Protein 1XYR (pdb70)

Foldseek 3Di:
DCPCVDPQNLQVDWAWQDKWKFKFA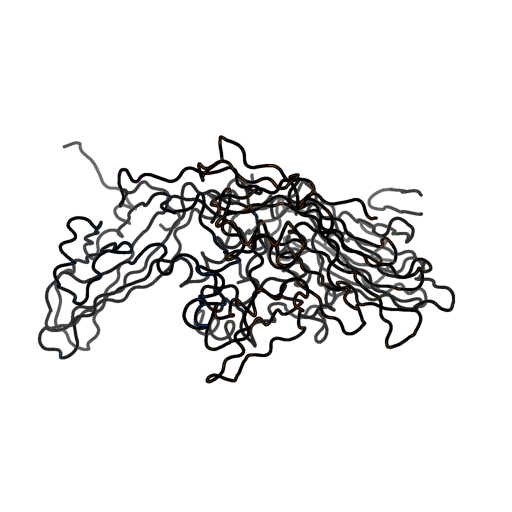APPDPDAGGWDKDADDNFVDPDVLLVQQQFFWKFFKKKKWKDKDKDFDDPDDDDDDWWKKKKWFAWPPGDDDPHLDDVCSVCPPTDMDIDTPPDDIDMDIGHRPDPDPTDGLWDQAFQFDQDPVDDPVVGDGDGGDHDPRGGGIIIMHTPDHHHNGMMMMMMTMIMGTHPMDGDDGHDGDQWDDDGSHNDDDPPGPDNDDDDDPPDD/DQDAAEWVPDFAAAQDPVADDDPDDWDFPPPQAQDKDWFDKAKAKLPAFWFKAFPPLQCCPPGPSVVQQVQFQKKWWWKKKKKFWDDDLQKWFKKKKFKAFQLDAAFQAPPDPPQADLCQVRPHRRGDGAACDRHHQPPVVDGPRHAHQHRQCNRHNDGPVPRVVGTIDMATRNPHRIHIYTYYTDDPGSMGRPSVDTGIMIIMGTPDGIGGDPDNIDMIIMIMMMGIPNMIGDDGD/DWWWQQQCPPVQRPHPNSQWQKDFQDFFDFFFSGKFFPLQQATVRRVPTVVNVVQLQFFWKFAKKKKKKFDFFDQQKWFKKKKAFAFDDDDADGGNVVRVVHQIDIDTDHPVGMDMGMQGGDDPDRIATNYDDVNGTGGMITMHGPGGIHHDPPGDRMDTMIMDMDGDVRIDGDDGHDGPPD/DDDDDDDPVPPD/DVPDDDDDDDPDPPDDDDDDDDDPDDDDDVVVVVVD/DDWDQDPPDIDDDD/DVVVVVVVVVD

Secondary structure (P-SEA, 3-state):
ccccccccccccbbbbcbbbbbbccccccccccbbbbbccccccccaaaaaaaccccccbbbbbbb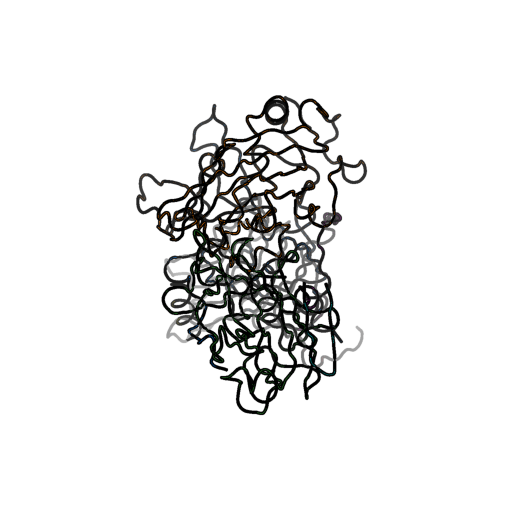bbbccccccccccccbbbbbbccccccccccccccccccccccbbbbbbbccccccccccccccccccccccccccccccccccccccccccccccccccbbbbbbbbccccccbbbbbbbbbbbbbccccccbbbbccccccccccccccccccccbbbbbcccc/ccccccccccccccccccccccccccccccccccbbbbcbbbbbcccccccccccccccccccaaaaaaaaccccccccbbbbbbbbcccccbbbbbbbbcccccccccccccccccccccccccccccccccccccccccccccccccccccccccccccccccccccccccccccbbbbbbccccccccccccccccbbbbbbcccccccccccccbbbbbbbbbbccccccccc/cccccccccccccccccccccccccccccccccccccccccccccccccaaaaaaaaccccbbbbbbbbbbcccccccbbbbbbcccccccccccaaaaaaccccccccccccbbbbbbccccccccccccccccbbbbbbbbbccbbbbbcccccccbbbbbbbbbcccccccbbbbbccc/ccbbbbcccccc/cccbbbbbbbcccccbbbbbcccccccccaaaaaac/ccccccccbbbbcc/caaaaaaaaac

Radius of gyration: 28.81 Å; Cα contacts (8 Å, |Δi|>4): 1812; chains: 7; bounding box: 71×90×53 Å

Nearest PDB structures (foldseek):
  1al2-assembly1_1  TM=1.003E+00  e=1.835E-42  Human poliovirus 1 Mahoney
  1hxs-assembly1_1  TM=9.977E-01  e=1.748E-41  Human poliovirus 1 Mahoney
  1ar6-assembly1_1  TM=9.927E-01  e=1.190E-41  Human poliovirus 1 Mahoney
  1ar7-assembly1_1  TM=9.927E-01  e=1.952E-41  Human poliovirus 1 Mahoney
  3iyb-assembly1_1  TM=9.646E-01  e=7.714E-41  Human poliovirus 1 Mahoney

B-factor: mean 30.0, std 0.0, range [30.0, 30.0]

Structure (mmCIF, N/CA/C/O backbone):
data_1XYR
#
_entry.id   1XYR
#
loop_
_entity.id
_entity.type
_entity.pdbx_description
1 polymer 'Genome polyprotein, Coat protein VP1'
2 polymer 'Genome polyprotein, Coat protein VP2'
3 polymer 'Genome polyprotein, Coat protein VP3'
4 polymer 'Genome polyprotein, Coat protein VP3'
5 polymer 'Genome polyprotein, Coat protein VP3'
6 polymer 'Genome polyprotein, Coat protein VP2'
7 polymer 'Genome polyprotein, Coat protein VP1'
#
loop_
_atom_site.group_PDB
_atom_site.id
_atom_site.type_symbol
_atom_site.label_atom_id
_atom_site.label_alt_id
_atom_site.label_comp_id
_atom_site.label_asym_id
_atom_site.label_entity_id
_atom_site.label_seq_id
_atom_site.pdbx_PDB_ins_code
_atom_site.Cartn_x
_atom_site.Cartn_y
_atom_site.Cartn_z
_atom_site.occupancy
_atom_site.B_iso_or_equiv
_atom_site.auth_seq_id
_atom_site.auth_comp_id
_atom_site.auth_asym_id
_atom_site.auth_atom_id
_atom_site.pdbx_PDB_model_num
ATOM 1 C CA . SER A 1 1 ? 8.392 32.219 115.007 1.00 30.00 71 SER 1 CA 1
ATOM 2 C CA . ARG A 1 2 ? 11.711 33.770 116.000 1.00 30.00 72 ARG 1 CA 1
ATOM 3 C CA . SER A 1 3 ? 10.378 37.190 114.834 1.00 30.00 73 SER 1 CA 1
ATOM 4 C CA . GLU A 1 4 ? 10.779 38.943 118.207 1.00 30.00 74 GLU 1 CA 1
ATOM 5 C CA . SER A 1 5 ? 14.291 37.531 118.848 1.00 30.00 75 SER 1 CA 1
ATOM 6 C CA . SER A 1 6 ? 15.887 38.938 115.661 1.00 30.00 76 SER 1 CA 1
ATOM 7 C CA . ILE A 1 7 ? 18.853 41.347 116.165 1.00 30.00 77 ILE 1 CA 1
ATOM 8 C CA . GLU A 1 8 ? 16.747 44.395 115.213 1.00 30.00 78 GLU 1 CA 1
ATOM 9 C CA . SER A 1 9 ? 13.722 43.189 117.218 1.00 30.00 79 SER 1 CA 1
ATOM 10 C CA . PHE A 1 10 ? 15.931 42.647 120.299 1.00 30.00 80 PHE 1 CA 1
ATOM 11 C CA . PHE A 1 11 ? 17.318 46.216 120.198 1.00 30.00 81 PHE 1 CA 1
ATOM 12 C CA . ALA A 1 12 ? 14.227 48.005 118.692 1.00 30.00 82 ALA 1 CA 1
ATOM 13 C CA . ARG A 1 13 ? 13.575 49.946 121.905 1.00 30.00 83 ARG 1 CA 1
ATOM 14 C CA . GLY A 1 14 ? 14.775 53.417 122.977 1.00 30.00 84 GLY 1 CA 1
ATOM 15 C CA . ALA A 1 15 ? 16.999 53.127 126.072 1.00 30.00 85 ALA 1 CA 1
ATOM 16 C CA . CYS A 1 16 ? 18.144 55.795 128.574 1.00 30.00 86 CYS 1 CA 1
ATOM 17 C CA . VAL A 1 17 ? 21.892 56.493 128.278 1.00 30.00 87 VAL 1 CA 1
ATOM 18 C CA . THR A 1 18 ? 22.166 59.747 130.265 1.00 30.00 88 THR 1 CA 1
ATOM 19 C CA . ILE A 1 19 ? 20.505 62.448 132.361 1.00 30.00 89 ILE 1 CA 1
ATOM 20 C CA . MET A 1 20 ? 21.693 66.019 131.781 1.00 30.00 90 MET 1 CA 1
ATOM 21 C CA . THR A 1 21 ? 21.159 68.856 134.253 1.00 30.00 91 THR 1 CA 1
ATOM 22 C CA . VAL A 1 22 ? 20.913 72.502 133.307 1.00 30.00 92 VAL 1 CA 1
ATOM 23 C CA . ASP A 1 23 ? 19.459 75.617 134.902 1.00 30.00 93 ASP 1 CA 1
ATOM 24 C CA . ASN A 1 24 ? 18.427 79.236 134.681 1.00 30.00 94 ASN 1 CA 1
ATOM 25 C CA . PRO A 1 25 ? 19.019 81.227 137.927 1.00 30.00 95 PRO 1 CA 1
ATOM 26 C CA . ALA A 1 26 ? 18.268 84.828 138.907 1.00 30.00 96 ALA 1 CA 1
ATOM 27 C CA . SER A 1 27 ? 20.611 87.413 137.210 1.00 30.00 97 SER 1 CA 1
ATOM 28 C CA . THR A 1 28 ? 21.890 88.472 140.633 1.00 30.00 98 THR 1 CA 1
ATOM 29 C CA . THR A 1 29 ? 23.112 85.061 141.878 1.00 30.00 99 THR 1 CA 1
ATOM 30 C CA . ASN A 1 30 ? 26.908 84.798 142.406 1.00 30.00 100 ASN 1 CA 1
ATOM 31 C CA . LYS A 1 31 ? 26.919 81.309 140.812 1.00 30.00 101 LYS 1 CA 1
ATOM 32 C CA . ASP A 1 32 ? 27.210 80.873 137.026 1.00 30.00 102 ASP 1 CA 1
ATOM 33 C CA . LYS A 1 33 ? 24.226 79.849 134.854 1.00 30.00 103 LYS 1 CA 1
ATOM 34 C CA . LEU A 1 34 ? 24.556 76.105 134.587 1.00 30.00 104 LEU 1 CA 1
ATOM 35 C CA . PHE A 1 35 ? 24.858 74.639 131.137 1.00 30.00 105 PHE 1 CA 1
ATOM 36 C CA . ALA A 1 36 ? 25.514 70.920 130.562 1.00 30.00 106 ALA 1 CA 1
ATOM 37 C CA . VAL A 1 37 ? 28.299 69.110 128.730 1.00 30.00 107 VAL 1 CA 1
ATOM 38 C CA . TRP A 1 38 ? 28.040 65.354 128.183 1.00 30.00 108 TRP 1 CA 1
ATOM 39 C CA . LYS A 1 39 ? 30.582 63.112 126.509 1.00 30.00 109 LYS 1 CA 1
ATOM 40 C CA . ILE A 1 40 ? 28.561 60.842 124.219 1.00 30.00 110 ILE 1 CA 1
ATOM 41 C CA . THR A 1 41 ? 28.508 57.152 125.159 1.00 30.00 111 THR 1 CA 1
ATOM 42 C CA . TYR A 1 42 ? 26.384 54.062 125.867 1.00 30.00 112 TYR 1 CA 1
ATOM 43 C CA . LYS A 1 43 ? 28.400 53.255 129.011 1.00 30.00 113 LYS 1 CA 1
ATOM 44 C CA . ASP A 1 44 ? 27.093 55.726 131.631 1.00 30.00 114 ASP 1 CA 1
ATOM 45 C CA . THR A 1 45 ? 24.107 53.442 132.229 1.00 30.00 115 THR 1 CA 1
ATOM 46 C CA . VAL A 1 46 ? 24.067 49.618 132.416 1.00 30.00 116 VAL 1 CA 1
ATOM 47 C CA . GLN A 1 47 ? 20.950 48.159 130.727 1.00 30.00 117 GLN 1 CA 1
ATOM 48 C CA . LEU A 1 48 ? 21.627 48.920 127.008 1.00 30.00 118 LEU 1 CA 1
ATOM 49 C CA . ARG A 1 49 ? 25.392 48.523 127.501 1.00 30.00 119 ARG 1 CA 1
ATOM 50 C CA . ARG A 1 50 ? 24.928 44.897 128.650 1.00 30.00 120 ARG 1 CA 1
ATOM 51 C CA . LYS A 1 51 ? 22.714 44.138 125.621 1.00 30.00 121 LYS 1 CA 1
ATOM 52 C CA . LEU A 1 52 ? 25.221 45.564 123.108 1.00 30.00 122 LEU 1 CA 1
ATOM 53 C CA . GLU A 1 53 ? 28.003 43.673 124.935 1.00 30.00 123 GLU 1 CA 1
ATOM 54 C CA . PHE A 1 54 ? 26.499 40.297 123.995 1.00 30.00 124 PHE 1 CA 1
ATOM 55 C CA . PHE A 1 55 ? 28.602 41.089 120.888 1.00 30.00 125 PHE 1 CA 1
ATOM 56 C CA . THR A 1 56 ? 32.172 42.151 119.981 1.00 30.00 126 THR 1 CA 1
ATOM 57 C CA . TYR A 1 57 ? 31.449 44.436 117.006 1.00 30.00 127 TYR 1 CA 1
ATOM 58 C CA . SER A 1 58 ? 28.388 46.385 115.825 1.00 30.00 128 SER 1 CA 1
ATOM 59 C CA . ARG A 1 59 ? 27.094 48.607 113.048 1.00 30.00 129 ARG 1 CA 1
ATOM 60 C CA . PHE A 1 60 ? 24.018 50.838 113.187 1.00 30.00 130 PHE 1 CA 1
ATOM 61 C CA . ASP A 1 61 ? 22.219 54.042 112.413 1.00 30.00 131 ASP 1 CA 1
ATOM 62 C CA . MET A 1 62 ? 21.339 55.811 115.625 1.00 30.00 132 MET 1 CA 1
ATOM 63 C CA . GLU A 1 63 ? 18.135 57.374 116.814 1.00 30.00 133 GLU 1 CA 1
ATOM 64 C CA . LEU A 1 64 ? 18.269 59.879 119.673 1.00 30.00 134 LEU 1 CA 1
ATOM 65 C CA . THR A 1 65 ? 15.148 60.976 121.523 1.00 30.00 135 THR 1 CA 1
ATOM 66 C CA . PHE A 1 66 ? 15.106 63.775 124.101 1.00 30.00 136 PHE 1 CA 1
ATOM 67 C CA . VAL A 1 67 ? 12.789 63.921 127.106 1.00 30.00 137 VAL 1 CA 1
ATOM 68 C CA . VAL A 1 68 ? 12.851 67.266 128.900 1.00 30.00 138 VAL 1 CA 1
ATOM 69 C CA . THR A 1 69 ? 11.499 68.031 132.332 1.00 30.00 139 THR 1 CA 1
ATOM 70 C CA . ALA A 1 70 ? 11.675 71.168 134.474 1.00 30.00 140 ALA 1 CA 1
ATOM 71 C CA . ASN A 1 71 ? 10.881 72.312 137.992 1.00 30.00 141 ASN 1 CA 1
ATOM 72 C CA . PHE A 1 72 ? 11.051 75.077 140.549 1.00 30.00 142 PHE 1 CA 1
ATOM 73 C CA . THR A 1 73 ? 13.789 74.912 143.208 1.00 30.00 143 THR 1 CA 1
ATOM 74 C CA . GLU A 1 74 ? 12.825 77.627 145.697 1.00 30.00 144 GLU 1 CA 1
ATOM 75 C CA . THR A 1 75 ? 10.014 77.991 148.299 1.00 30.00 145 THR 1 CA 1
ATOM 76 C CA . ASN A 1 76 ? 9.187 81.180 146.407 1.00 30.00 146 ASN 1 CA 1
ATOM 77 C CA . ASN A 1 77 ? 6.111 82.022 144.289 1.00 30.00 147 ASN 1 CA 1
ATOM 78 C CA . GLY A 1 78 ? 7.595 83.897 141.302 1.00 30.00 148 GLY 1 CA 1
ATOM 79 C CA . HIS A 1 79 ? 7.025 82.397 137.798 1.00 30.00 149 HIS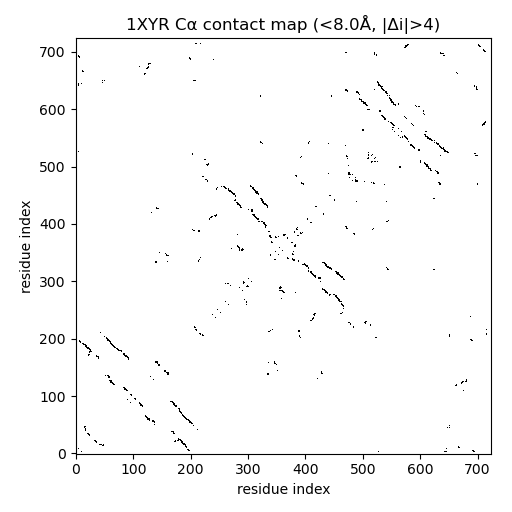 1 CA 1
ATOM 80 C CA . ALA A 1 80 ? 8.881 81.773 134.599 1.00 30.00 150 ALA 1 CA 1
ATOM 81 C CA . LEU A 1 81 ? 7.904 81.967 130.945 1.00 30.00 151 LEU 1 CA 1
ATOM 82 C CA . ASN A 1 82 ? 8.154 78.885 128.715 1.00 30.00 152 ASN 1 CA 1
ATOM 83 C CA . GLN A 1 83 ? 11.723 77.744 128.277 1.00 30.00 153 GLN 1 CA 1
ATOM 84 C CA . VAL A 1 84 ? 13.559 77.055 125.052 1.00 30.00 154 VAL 1 CA 1
ATOM 85 C CA . TYR A 1 85 ? 16.498 74.631 125.106 1.00 30.00 155 TYR 1 CA 1
ATOM 86 C CA . GLN A 1 86 ? 19.526 74.418 122.812 1.00 30.00 156 GLN 1 CA 1
ATOM 87 C CA . ILE A 1 87 ? 21.042 70.969 122.297 1.00 30.00 157 ILE 1 CA 1
ATOM 88 C CA . MET A 1 88 ? 24.330 71.493 120.452 1.00 30.00 158 MET 1 CA 1
ATOM 89 C CA . TYR A 1 89 ? 26.375 68.630 119.015 1.00 30.00 159 TYR 1 CA 1
ATOM 90 C CA . VAL A 1 90 ? 30.090 69.363 119.399 1.00 30.00 160 VAL 1 CA 1
ATOM 91 C CA . PRO A 1 91 ? 32.332 66.993 117.378 1.00 30.00 161 PRO 1 CA 1
ATOM 92 C CA . PRO A 1 92 ? 35.993 66.323 118.385 1.00 30.00 162 PRO 1 CA 1
ATOM 93 C CA . GLY A 1 93 ? 38.043 69.369 117.393 1.00 30.00 163 GLY 1 CA 1
ATOM 94 C CA . ALA A 1 94 ? 35.320 71.999 117.614 1.00 30.00 164 ALA 1 CA 1
ATOM 95 C CA . PRO A 1 95 ? 35.362 74.868 120.201 1.00 30.00 165 PRO 1 CA 1
ATOM 96 C CA . VAL A 1 96 ? 33.632 73.596 123.328 1.00 30.00 166 VAL 1 CA 1
ATOM 97 C CA . PRO A 1 97 ? 31.425 76.148 125.158 1.00 30.00 167 PRO 1 CA 1
ATOM 98 C CA . GLU A 1 98 ? 32.789 77.739 128.314 1.00 30.00 168 GLU 1 CA 1
ATOM 99 C CA . LYS A 1 99 ? 29.795 79.943 129.091 1.00 30.00 169 LYS 1 CA 1
ATOM 100 C CA . TRP A 1 100 ? 26.006 79.500 128.710 1.00 30.00 170 TRP 1 CA 1
ATOM 101 C CA . ASP A 1 101 ? 26.120 82.400 126.238 1.00 30.00 171 ASP 1 CA 1
ATOM 102 C CA . ASP A 1 102 ? 29.565 82.421 124.546 1.00 30.00 172 ASP 1 CA 1
ATOM 103 C CA . TYR A 1 103 ? 30.263 82.595 120.750 1.00 30.00 173 TYR 1 CA 1
ATOM 104 C CA . THR A 1 104 ? 30.176 78.796 120.248 1.00 30.00 174 THR 1 CA 1
ATOM 105 C CA . TRP A 1 105 ? 26.375 78.688 120.546 1.00 30.00 175 TRP 1 CA 1
ATOM 106 C CA . GLN A 1 106 ? 26.158 80.401 117.110 1.00 30.00 176 GLN 1 CA 1
ATOM 107 C CA . THR A 1 107 ? 26.571 76.844 115.751 1.00 30.00 177 THR 1 CA 1
ATOM 108 C CA . SER A 1 108 ? 27.288 77.862 112.125 1.00 30.00 178 SER 1 CA 1
ATOM 109 C CA . SER A 1 109 ? 28.549 74.370 111.302 1.00 30.00 179 SER 1 CA 1
ATOM 110 C CA . ASN A 1 110 ? 27.621 72.140 114.275 1.00 30.00 180 ASN 1 CA 1
ATOM 111 C CA . PRO A 1 111 ? 24.117 70.538 114.248 1.00 30.00 181 PRO 1 CA 1
ATOM 112 C CA . SER A 1 112 ? 21.937 72.023 116.983 1.00 30.00 182 SER 1 CA 1
ATOM 113 C CA . ILE A 1 113 ? 18.412 71.221 118.148 1.00 30.00 183 ILE 1 CA 1
ATOM 114 C CA . PHE A 1 114 ? 16.166 73.971 119.490 1.00 30.00 184 PHE 1 CA 1
ATOM 115 C CA . TYR A 1 115 ? 13.596 72.381 121.748 1.00 30.00 185 TYR 1 CA 1
ATOM 116 C CA . THR A 1 116 ? 10.476 74.073 123.086 1.00 30.00 186 THR 1 CA 1
ATOM 117 C CA . TYR A 1 117 ? 9.294 73.009 126.573 1.00 30.00 187 TYR 1 CA 1
ATOM 118 C CA . GLY A 1 118 ? 6.051 71.062 126.786 1.00 30.00 188 GLY 1 CA 1
ATOM 119 C CA . THR A 1 119 ? 6.199 70.055 123.107 1.00 30.00 189 THR 1 CA 1
ATOM 120 C CA . ALA A 1 120 ? 6.597 66.452 121.895 1.00 30.00 190 ALA 1 CA 1
ATOM 121 C CA . PRO A 1 121 ? 10.074 65.059 122.771 1.00 30.00 191 PRO 1 CA 1
ATOM 122 C CA . ALA A 1 122 ? 12.832 66.063 120.384 1.00 30.00 192 ALA 1 CA 1
ATOM 123 C CA . ARG A 1 123 ? 14.201 63.436 117.978 1.00 30.00 193 ARG 1 CA 1
ATOM 124 C CA . ILE A 1 124 ? 17.004 63.126 115.464 1.00 30.00 194 ILE 1 CA 1
ATOM 125 C CA . SER A 1 125 ? 18.721 60.395 113.461 1.00 30.00 195 SER 1 CA 1
ATOM 126 C CA . VAL A 1 126 ? 22.445 59.810 112.961 1.00 30.00 196 VAL 1 CA 1
ATOM 127 C CA . PRO A 1 127 ? 24.178 57.449 110.459 1.00 30.00 197 PRO 1 CA 1
ATOM 128 C CA . TYR A 1 128 ? 26.917 54.910 111.087 1.00 30.00 198 TYR 1 CA 1
ATOM 129 C CA . VAL A 1 129 ? 29.653 57.453 111.928 1.00 30.00 199 VAL 1 CA 1
ATOM 130 C CA . GLY A 1 130 ? 32.544 55.172 112.873 1.00 30.00 200 GLY 1 CA 1
ATOM 131 C CA . ILE A 1 131 ? 36.111 55.731 111.646 1.00 30.00 201 ILE 1 CA 1
ATOM 132 C CA . SER A 1 132 ? 36.248 51.933 111.516 1.00 30.00 202 SER 1 CA 1
ATOM 133 C CA . ASN A 1 133 ? 34.175 49.417 109.471 1.00 30.00 203 ASN 1 CA 1
ATOM 134 C CA . ALA A 1 134 ? 32.265 48.541 112.649 1.00 30.00 204 ALA 1 CA 1
ATOM 135 C CA . TYR A 1 135 ? 31.955 49.864 116.219 1.00 30.00 205 TYR 1 CA 1
ATOM 136 C CA . SER A 1 136 ? 34.255 48.039 118.652 1.00 30.00 206 SER 1 CA 1
ATOM 137 C CA . HIS A 1 137 ? 32.494 47.130 121.899 1.00 30.00 207 HIS 1 CA 1
ATOM 138 C CA . PHE A 1 138 ? 35.948 45.841 122.872 1.00 30.00 208 PHE 1 CA 1
ATOM 139 C CA . TYR A 1 139 ? 39.542 46.846 122.050 1.00 30.00 209 TYR 1 CA 1
ATOM 140 C CA . ASP A 1 140 ? 42.290 44.526 123.296 1.00 30.00 210 ASP 1 CA 1
ATOM 141 C CA . GLY A 1 141 ? 44.982 47.178 122.906 1.00 30.00 211 GLY 1 CA 1
ATOM 142 C CA . PHE A 1 142 ? 46.321 50.704 123.348 1.00 30.00 212 PHE 1 CA 1
ATOM 143 C CA . SER A 1 143 ? 46.384 54.043 121.478 1.00 30.00 213 SER 1 CA 1
ATOM 144 C CA . LYS A 1 144 ? 50.150 54.279 121.918 1.00 30.00 214 LYS 1 CA 1
ATOM 145 C CA . VAL A 1 145 ? 53.292 52.242 121.588 1.00 30.00 215 VAL 1 CA 1
ATOM 146 C CA . PRO A 1 146 ? 55.670 52.975 124.484 1.00 30.00 216 PRO 1 CA 1
ATOM 147 C CA . LEU A 1 147 ? 59.046 53.269 122.777 1.00 30.00 217 LEU 1 CA 1
ATOM 148 C CA . LYS A 1 148 ? 62.239 52.372 124.731 1.00 30.00 218 LYS 1 CA 1
ATOM 149 C CA . ASP A 1 149 ? 64.379 55.290 123.486 1.00 30.00 219 ASP 1 CA 1
ATOM 150 C CA . GLN A 1 150 ? 61.540 57.500 124.749 1.00 30.00 220 GLN 1 CA 1
ATOM 151 C CA . SER A 1 151 ? 60.423 58.517 128.297 1.00 30.00 221 SER 1 CA 1
ATOM 152 C CA . ALA A 1 152 ? 58.151 56.126 130.286 1.00 30.00 222 ALA 1 CA 1
ATOM 153 C CA . ALA A 1 153 ? 55.550 58.874 130.753 1.00 30.00 223 ALA 1 CA 1
ATOM 154 C CA . LEU A 1 154 ? 55.508 59.737 127.059 1.00 30.00 224 LEU 1 CA 1
ATOM 155 C CA . GLY A 1 155 ? 54.532 56.336 125.642 1.00 30.00 225 GLY 1 CA 1
ATOM 156 C CA . ASP A 1 156 ? 51.804 55.558 128.150 1.00 30.00 226 ASP 1 CA 1
ATOM 157 C CA . SER A 1 157 ? 48.130 55.128 127.454 1.00 30.00 227 SER 1 CA 1
ATOM 158 C CA . LEU A 1 158 ? 44.939 53.598 128.889 1.00 30.00 228 LEU 1 CA 1
ATOM 159 C CA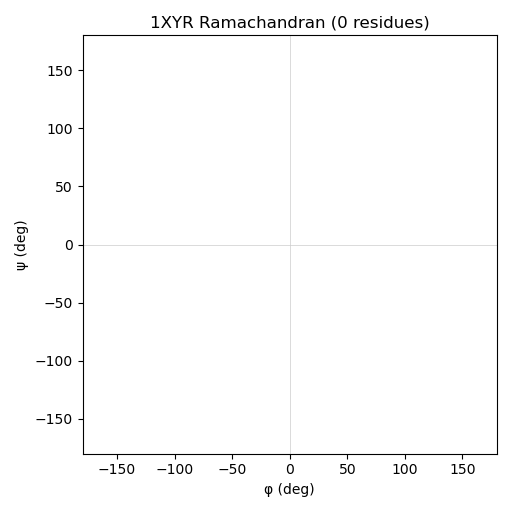 . TYR A 1 159 ? 44.319 49.927 128.431 1.00 30.00 229 TYR 1 CA 1
ATOM 160 C CA . GLY A 1 160 ? 41.445 49.223 126.043 1.00 30.00 230 GLY 1 CA 1
ATOM 161 C CA . ALA A 1 161 ? 41.006 52.902 125.073 1.00 30.00 231 ALA 1 CA 1
ATOM 162 C CA . ALA A 1 162 ? 41.177 53.944 121.406 1.00 30.00 232 ALA 1 CA 1
ATOM 163 C CA . SER A 1 163 ? 40.251 57.562 120.435 1.00 30.00 233 SER 1 CA 1
ATOM 164 C CA . LEU A 1 164 ? 40.650 59.830 123.558 1.00 30.00 234 LEU 1 CA 1
ATOM 165 C CA . ASN A 1 165 ? 37.506 61.375 122.110 1.00 30.00 235 ASN 1 CA 1
ATOM 166 C CA . ASP A 1 166 ? 35.463 58.901 120.019 1.00 30.00 236 ASP 1 CA 1
ATOM 167 C CA . PHE A 1 167 ? 32.365 60.983 119.215 1.00 30.00 237 PHE 1 CA 1
ATOM 168 C CA . GLY A 1 168 ? 32.543 64.379 120.862 1.00 30.00 238 GLY 1 CA 1
ATOM 169 C CA . ILE A 1 169 ? 29.942 65.861 123.160 1.00 30.00 239 ILE 1 CA 1
ATOM 170 C CA . LEU A 1 170 ? 26.418 67.109 123.659 1.00 30.00 240 LEU 1 CA 1
ATOM 171 C CA . ALA A 1 171 ? 26.316 70.654 125.011 1.00 30.00 241 ALA 1 CA 1
ATOM 172 C CA . VAL A 1 172 ? 22.939 71.761 126.362 1.00 30.00 242 VAL 1 CA 1
ATOM 173 C CA . ARG A 1 173 ? 21.704 75.123 127.597 1.00 30.00 243 ARG 1 CA 1
ATOM 174 C CA . VAL A 1 174 ? 18.602 77.121 128.456 1.00 30.00 244 VAL 1 CA 1
ATOM 175 C CA . VAL A 1 175 ? 18.378 79.898 125.821 1.00 30.00 245 VAL 1 CA 1
ATOM 176 C CA . ASN A 1 176 ? 16.101 82.161 127.889 1.00 30.00 246 ASN 1 CA 1
ATOM 177 C CA . ASP A 1 177 ? 17.819 84.934 129.849 1.00 30.00 247 ASP 1 CA 1
ATOM 178 C CA . HIS A 1 178 ? 18.200 84.876 133.636 1.00 30.00 248 HIS 1 CA 1
ATOM 179 C CA . ASN A 1 179 ? 14.814 84.906 135.401 1.00 30.00 249 ASN 1 CA 1
ATOM 180 C CA . PRO A 1 180 ? 14.291 86.243 139.033 1.00 30.00 250 PRO 1 CA 1
ATOM 181 C CA . THR A 1 181 ? 12.792 82.874 140.031 1.00 30.00 251 THR 1 CA 1
ATOM 182 C CA . LYS A 1 182 ? 15.227 79.990 139.424 1.00 30.00 252 LYS 1 CA 1
ATOM 183 C CA . VAL A 1 183 ? 14.158 76.986 137.375 1.00 30.00 253 VAL 1 CA 1
ATOM 184 C CA . THR A 1 184 ? 16.040 73.698 137.159 1.00 30.00 254 THR 1 CA 1
ATOM 185 C CA . SER A 1 185 ? 15.781 71.321 134.166 1.00 30.00 255 SER 1 CA 1
ATOM 186 C CA . LYS A 1 186 ? 16.671 67.783 133.173 1.00 30.00 256 LYS 1 CA 1
ATOM 187 C CA . ILE A 1 187 ? 17.351 66.268 129.797 1.00 30.00 257 ILE 1 CA 1
ATOM 188 C CA . ARG A 1 188 ? 16.932 62.517 129.515 1.00 30.00 258 ARG 1 CA 1
ATOM 189 C CA . VAL A 1 189 ? 18.558 60.995 126.454 1.00 30.00 259 VAL 1 CA 1
ATOM 190 C CA . TYR A 1 190 ? 17.081 57.891 124.862 1.00 30.00 260 TYR 1 CA 1
ATOM 191 C CA . LEU A 1 191 ? 19.195 55.923 122.428 1.00 30.00 261 LEU 1 CA 1
ATOM 192 C CA . LYS A 1 192 ? 17.897 53.435 119.888 1.00 30.00 262 LYS 1 CA 1
ATOM 193 C CA . PRO A 1 193 ? 20.155 51.444 117.510 1.00 30.00 263 PRO 1 CA 1
ATOM 194 C CA . LYS A 1 194 ? 18.406 51.034 114.147 1.00 30.00 264 LYS 1 CA 1
ATOM 195 C CA . HIS A 1 195 ? 19.329 49.235 110.889 1.00 30.00 265 HIS 1 CA 1
ATOM 196 C CA . ILE A 1 196 ? 21.692 47.193 113.081 1.00 30.00 266 ILE 1 CA 1
ATOM 197 C CA . ARG A 1 197 ? 24.235 44.435 112.479 1.00 30.00 267 ARG 1 CA 1
ATOM 198 C CA . VAL A 1 198 ? 26.399 42.499 114.967 1.00 30.00 268 VAL 1 CA 1
ATOM 199 C CA . TRP A 1 199 ? 29.457 40.251 114.951 1.00 30.00 269 TRP 1 CA 1
ATOM 200 C CA . CYS A 1 200 ? 31.302 37.720 117.150 1.00 30.00 270 CYS 1 CA 1
ATOM 201 C CA . PRO A 1 201 ? 29.052 36.805 120.123 1.00 30.00 271 PRO 1 CA 1
ATOM 202 C CA . ARG A 1 202 ? 30.161 36.962 123.747 1.00 30.00 272 ARG 1 CA 1
ATOM 203 C CA . PRO A 1 203 ? 28.916 35.840 127.197 1.00 30.00 273 PRO 1 CA 1
ATOM 204 C CA . PRO A 1 204 ? 26.914 38.611 128.918 1.00 30.00 274 PRO 1 CA 1
ATOM 205 C CA . ARG A 1 205 ? 28.350 40.620 131.813 1.00 30.00 275 ARG 1 CA 1
ATOM 206 C CA . ALA A 1 206 ? 27.886 38.484 134.938 1.00 30.00 276 ALA 1 CA 1
ATOM 207 C CA . VAL A 1 207 ? 29.140 40.931 137.583 1.00 30.00 277 VAL 1 CA 1
ATOM 208 C CA . ALA A 1 208 ? 28.659 44.641 138.359 1.00 30.00 278 ALA 1 CA 1
ATOM 209 C CA . TYR A 1 209 ? 30.160 47.057 135.818 1.00 30.00 279 TYR 1 CA 1
ATOM 210 C CA . TYR A 1 210 ? 33.164 48.977 137.220 1.00 30.00 280 TYR 1 CA 1
ATOM 211 C CA . GLY A 1 211 ? 34.023 51.703 134.749 1.00 30.00 281 GLY 1 CA 1
ATOM 212 C CA . PRO A 1 212 ? 33.998 51.899 130.907 1.00 30.00 282 PRO 1 CA 1
ATOM 213 C CA . GLY A 1 213 ? 36.341 48.891 130.848 1.00 30.00 283 GLY 1 CA 1
ATOM 214 C CA . VAL A 1 214 ? 35.941 45.168 131.680 1.00 30.00 284 VAL 1 CA 1
ATOM 215 C CA . ASP A 1 215 ? 37.168 45.807 135.210 1.00 30.00 285 ASP 1 CA 1
ATOM 216 C CA . TYR A 1 216 ? 35.569 44.188 138.188 1.00 30.00 286 TYR 1 CA 1
ATOM 217 C CA . LYS A 1 217 ? 35.479 45.245 141.754 1.00 30.00 287 LYS 1 CA 1
ATOM 218 C CA . ASP A 1 218 ? 36.236 43.440 144.989 1.00 30.00 288 ASP 1 CA 1
ATOM 219 C CA . GLY A 1 219 ? 33.070 42.298 146.774 1.00 30.00 289 GLY 1 CA 1
ATOM 220 C CA . THR A 1 220 ? 30.876 42.132 143.617 1.00 30.00 290 THR 1 CA 1
ATOM 221 C CA . LEU A 1 221 ? 32.351 38.848 142.315 1.00 30.00 291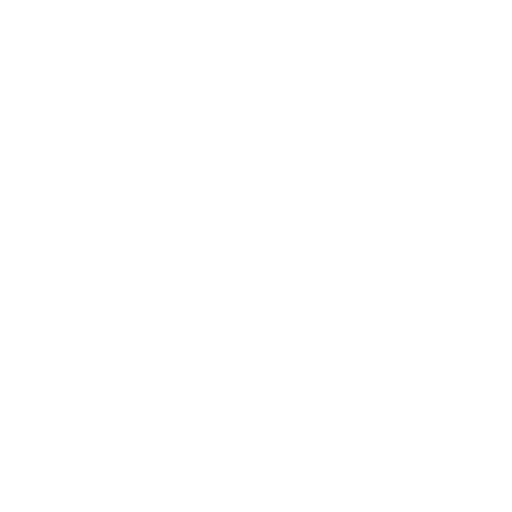 LEU 1 CA 1
ATOM 222 C CA . THR A 1 222 ? 29.845 36.289 143.649 1.00 30.00 292 THR 1 CA 1
ATOM 223 C CA . PRO A 1 223 ? 26.663 36.503 141.453 1.00 30.00 293 PRO 1 CA 1
ATOM 224 C CA . LEU A 1 224 ? 25.473 32.897 142.007 1.00 30.00 294 LEU 1 CA 1
ATOM 225 C CA . SER A 1 225 ? 23.150 31.634 144.723 1.00 30.00 295 SER 1 CA 1
ATOM 226 C CA . THR A 1 226 ? 23.366 28.609 147.032 1.00 30.00 296 THR 1 CA 1
ATOM 227 C CA . LYS A 1 227 ? 21.618 25.528 145.629 1.00 30.00 297 LYS 1 CA 1
ATOM 228 C CA . ASP A 1 228 ? 22.266 21.820 146.295 1.00 30.00 298 ASP 1 CA 1
ATOM 229 C CA . LEU A 1 229 ? 23.394 19.275 143.684 1.00 30.00 299 LEU 1 CA 1
ATOM 230 C CA . THR A 1 230 ? 20.439 16.974 144.494 1.00 30.00 300 THR 1 CA 1
ATOM 231 C CA . THR A 1 231 ? 17.656 19.480 145.263 1.00 30.00 301 THR 1 CA 1
ATOM 232 C CA . TYR A 1 232 ? 15.010 20.310 142.617 1.00 30.00 302 TYR 1 CA 1
ATOM 233 C CA . ALA B 2 1 ? 46.299 14.393 119.259 1.00 30.00 28 ALA 2 CA 1
ATOM 234 C CA . ALA B 2 2 ? 42.584 15.212 119.630 1.00 30.00 29 ALA 2 CA 1
ATOM 235 C CA . ASN B 2 3 ? 42.336 16.351 115.991 1.00 30.00 30 ASN 2 CA 1
ATOM 236 C CA . SER B 2 4 ? 43.005 20.082 115.314 1.00 30.00 31 SER 2 CA 1
ATOM 237 C CA . VAL B 2 5 ? 40.939 23.290 115.411 1.00 30.00 32 VAL 2 CA 1
ATOM 238 C CA . VAL B 2 6 ? 40.694 25.974 112.748 1.00 30.00 33 VAL 2 CA 1
ATOM 239 C CA . ALA B 2 7 ? 39.417 29.177 114.401 1.00 30.00 34 ALA 2 CA 1
ATOM 240 C CA . TYR B 2 8 ? 35.964 30.224 113.153 1.00 30.00 35 TYR 2 CA 1
ATOM 241 C CA . GLY B 2 9 ? 36.586 27.824 110.248 1.00 30.00 36 GLY 2 CA 1
ATOM 242 C CA . ARG B 2 10 ? 39.026 30.259 108.618 1.00 30.00 37 ARG 2 CA 1
ATOM 243 C CA . TRP B 2 11 ? 42.455 29.225 107.413 1.00 30.00 38 TRP 2 CA 1
ATOM 244 C CA . PRO B 2 12 ? 45.049 32.090 107.385 1.00 30.00 39 PRO 2 CA 1
ATOM 245 C CA . GLU B 2 13 ? 45.532 34.011 104.165 1.00 30.00 40 GLU 2 CA 1
ATOM 246 C CA . TYR B 2 14 ? 47.348 36.994 102.646 1.00 30.00 41 TYR 2 CA 1
ATOM 247 C CA . LEU B 2 15 ? 45.670 40.411 102.351 1.00 30.00 42 LEU 2 CA 1
ATOM 248 C CA . ARG B 2 16 ? 43.575 40.551 99.164 1.00 30.00 43 ARG 2 CA 1
ATOM 249 C CA . ASP B 2 17 ? 43.457 43.482 96.697 1.00 30.00 44 ASP 2 CA 1
ATOM 250 C CA . SER B 2 18 ? 39.734 44.192 97.355 1.00 30.00 45 SER 2 CA 1
ATOM 251 C CA . GLU B 2 19 ? 40.471 44.546 101.080 1.00 30.00 46 GLU 2 CA 1
ATOM 252 C CA . ALA B 2 20 ? 43.970 46.060 100.885 1.00 30.00 47 ALA 2 CA 1
ATOM 253 C CA . ASN B 2 21 ? 44.672 49.498 102.379 1.00 30.00 48 ASN 2 CA 1
ATOM 254 C CA . PRO B 2 22 ? 48.412 50.557 102.551 1.00 30.00 49 PRO 2 CA 1
ATOM 255 C CA . VAL B 2 23 ? 49.572 51.061 98.943 1.00 30.00 50 VAL 2 CA 1
ATOM 256 C CA . ASP B 2 24 ? 53.279 50.121 99.162 1.00 30.00 51 ASP 2 CA 1
ATOM 257 C CA . GLN B 2 25 ? 54.628 46.723 98.008 1.00 30.00 52 GLN 2 CA 1
ATOM 258 C CA . PRO B 2 26 ? 54.426 44.527 101.137 1.00 30.00 53 PRO 2 CA 1
ATOM 259 C CA . THR B 2 27 ? 57.213 42.501 102.675 1.00 30.00 54 THR 2 CA 1
ATOM 260 C CA . GLU B 2 28 ? 56.346 38.803 102.817 1.00 30.00 55 GLU 2 CA 1
ATOM 261 C CA . PRO B 2 29 ? 59.161 36.912 104.645 1.00 30.00 56 PRO 2 CA 1
ATOM 262 C CA . ASP B 2 30 ? 57.559 33.523 103.937 1.00 30.00 57 ASP 2 CA 1
ATOM 263 C CA . VAL B 2 31 ? 59.756 30.574 105.208 1.00 30.00 58 VAL 2 CA 1
ATOM 264 C CA . ALA B 2 32 ? 62.163 32.923 107.081 1.00 30.00 59 ALA 2 CA 1
ATOM 265 C CA . ALA B 2 33 ? 59.352 33.836 109.501 1.00 30.00 60 ALA 2 CA 1
ATOM 266 C CA . CYS B 2 34 ? 56.445 31.443 108.767 1.00 30.00 61 CYS 2 CA 1
ATOM 267 C CA . ARG B 2 35 ? 57.965 28.562 110.725 1.00 30.00 62 ARG 2 CA 1
ATOM 268 C CA . PHE B 2 36 ? 57.846 27.081 114.273 1.00 30.00 63 PHE 2 CA 1
ATOM 269 C CA . TYR B 2 37 ? 59.226 28.906 117.289 1.00 30.00 64 TYR 2 CA 1
ATOM 270 C CA . THR B 2 38 ? 59.374 27.200 120.698 1.00 30.00 65 THR 2 CA 1
ATOM 271 C CA . LEU B 2 39 ? 58.894 29.463 123.699 1.00 30.00 66 LEU 2 CA 1
ATOM 272 C CA . ASP B 2 40 ? 60.188 28.954 127.260 1.00 30.00 67 ASP 2 CA 1
ATOM 273 C CA . THR B 2 41 ? 58.786 25.749 128.768 1.00 30.00 68 THR 2 CA 1
ATOM 274 C CA . VAL B 2 42 ? 56.585 26.274 131.821 1.00 30.00 69 VAL 2 CA 1
ATOM 275 C CA . SER B 2 43 ? 55.759 23.993 134.776 1.00 30.00 70 SER 2 CA 1
ATOM 276 C CA . TRP B 2 44 ? 52.299 22.654 135.674 1.00 30.00 71 TRP 2 CA 1
ATOM 277 C CA . THR B 2 45 ? 51.636 21.801 139.307 1.00 30.00 72 THR 2 CA 1
ATOM 278 C CA . LYS B 2 46 ? 48.790 21.131 141.770 1.00 30.00 73 LYS 2 CA 1
ATOM 279 C CA . GLU B 2 47 ? 49.219 24.825 142.660 1.00 30.00 74 GLU 2 CA 1
ATOM 280 C CA . SER B 2 48 ? 49.155 26.362 139.141 1.00 30.00 75 SER 2 CA 1
ATOM 281 C CA . ARG B 2 49 ? 46.176 28.667 138.389 1.00 30.00 76 ARG 2 CA 1
ATOM 282 C CA . GLY B 2 50 ? 47.002 29.239 134.710 1.00 30.00 77 GLY 2 CA 1
ATOM 283 C CA . TRP B 2 51 ? 49.061 30.966 132.037 1.00 30.00 78 TRP 2 CA 1
ATOM 284 C CA . TRP B 2 52 ? 48.569 33.630 129.372 1.00 30.00 79 TRP 2 CA 1
ATOM 285 C CA . TRP B 2 53 ? 50.302 34.934 126.268 1.00 30.00 80 TRP 2 CA 1
ATOM 286 C CA . LYS B 2 54 ? 49.590 37.638 123.687 1.00 30.00 81 LYS 2 CA 1
ATOM 287 C CA . LEU B 2 55 ? 50.111 37.530 119.906 1.00 30.00 82 LEU 2 CA 1
ATOM 288 C CA . PRO B 2 56 ? 52.193 38.759 118.293 1.00 30.00 83 PRO 2 CA 1
ATOM 289 C CA . ASP B 2 57 ? 53.876 40.002 121.561 1.00 30.00 84 ASP 2 CA 1
ATOM 290 C CA . ALA B 2 58 ? 55.117 36.478 122.487 1.00 30.00 85 ALA 2 CA 1
ATOM 291 C CA . LEU B 2 59 ? 57.007 36.123 119.200 1.00 30.00 86 LEU 2 CA 1
ATOM 292 C CA . ARG B 2 60 ? 58.484 39.682 119.221 1.00 30.00 87 ARG 2 CA 1
ATOM 293 C CA . ASP B 2 61 ? 62.010 38.359 119.826 1.00 30.00 88 ASP 2 CA 1
ATOM 294 C CA . MET B 2 62 ? 61.793 35.337 117.519 1.00 30.00 89 MET 2 CA 1
ATOM 295 C CA . GLY B 2 63 ? 64.349 35.411 114.719 1.00 30.00 90 GLY 2 CA 1
ATOM 296 C CA . LEU B 2 64 ? 63.393 36.956 111.393 1.00 30.00 91 LEU 2 CA 1
ATOM 297 C CA . PHE B 2 65 ? 59.722 37.305 112.350 1.00 30.00 92 PHE 2 CA 1
ATOM 298 C CA . GLY B 2 66 ? 60.593 39.685 115.231 1.00 30.00 93 GLY 2 CA 1
ATOM 299 C CA . GLN B 2 67 ? 62.975 41.694 113.016 1.00 30.00 94 GLN 2 CA 1
ATOM 300 C CA . ASN B 2 68 ? 60.472 42.090 110.166 1.00 30.00 95 ASN 2 CA 1
ATOM 301 C CA . MET B 2 69 ? 57.865 43.099 112.742 1.00 30.00 96 MET 2 CA 1
ATOM 302 C CA . TYR B 2 70 ? 59.967 45.916 114.314 1.00 30.00 97 TYR 2 CA 1
ATOM 303 C CA . TYR B 2 71 ? 61.240 47.318 110.956 1.00 30.00 98 TYR 2 CA 1
ATOM 304 C CA . HIS B 2 72 ? 57.671 47.965 109.714 1.00 30.00 99 HIS 2 CA 1
ATOM 305 C CA . TYR B 2 73 ? 54.856 50.291 110.849 1.00 30.00 100 TYR 2 CA 1
ATOM 306 C CA . LEU B 2 74 ? 52.302 47.690 109.796 1.00 30.00 101 LEU 2 CA 1
ATOM 307 C CA . GLY B 2 75 ? 51.924 43.963 109.980 1.00 30.00 102 GLY 2 CA 1
ATOM 308 C CA . ARG B 2 76 ? 49.456 41.113 109.803 1.00 30.00 103 ARG 2 CA 1
ATOM 309 C CA . SER B 2 77 ? 49.776 37.450 110.728 1.00 30.00 104 SER 2 CA 1
ATOM 310 C CA . GLY B 2 78 ? 47.920 34.249 111.410 1.00 30.00 105 GLY 2 CA 1
ATOM 311 C CA . TYR B 2 79 ? 49.325 31.434 113.593 1.00 30.00 106 TYR 2 CA 1
ATOM 312 C CA . THR B 2 80 ? 49.620 27.683 114.070 1.00 30.00 107 THR 2 CA 1
ATOM 313 C CA . VAL B 2 81 ? 49.589 27.239 117.851 1.00 30.00 108 VAL 2 CA 1
ATOM 314 C CA . HIS B 2 82 ? 50.810 23.902 119.196 1.00 30.00 109 HIS 2 CA 1
ATOM 315 C CA . VAL B 2 83 ? 50.576 23.344 122.942 1.00 30.00 110 VAL 2 CA 1
ATOM 316 C CA . GLN B 2 84 ? 52.574 20.315 124.155 1.00 30.00 111 GLN 2 CA 1
ATOM 317 C CA . CYS B 2 85 ? 51.977 18.479 127.436 1.00 30.00 112 CYS 2 CA 1
ATOM 318 C CA . ASN B 2 86 ? 52.660 14.791 127.961 1.00 30.00 113 ASN 2 CA 1
ATOM 319 C CA . ALA B 2 87 ? 52.380 12.712 131.117 1.00 30.00 114 ALA 2 CA 1
ATOM 320 C CA . SER B 2 88 ? 51.433 9.029 131.760 1.00 30.00 115 SER 2 CA 1
ATOM 321 C CA . LYS B 2 89 ? 48.410 6.683 131.976 1.00 30.00 116 LYS 2 CA 1
ATOM 322 C CA . PHE B 2 90 ? 48.522 7.080 135.762 1.00 30.00 117 PHE 2 CA 1
ATOM 323 C CA . HIS B 2 91 ? 48.378 10.899 135.759 1.00 30.00 118 HIS 2 CA 1
ATOM 324 C CA . GLN B 2 92 ? 45.122 12.887 135.730 1.00 30.00 119 GLN 2 CA 1
ATOM 325 C CA . GLY B 2 93 ? 44.211 16.441 134.726 1.00 30.00 120 GLY 2 CA 1
ATOM 326 C CA . ALA B 2 94 ? 42.739 18.737 132.105 1.00 30.00 121 ALA 2 CA 1
ATOM 327 C CA . LEU B 2 95 ? 44.101 21.906 130.548 1.00 30.00 122 LEU 2 CA 1
ATOM 328 C CA . GLY B 2 96 ? 41.668 24.274 128.825 1.00 30.00 123 GLY 2 CA 1
ATOM 329 C CA . VAL B 2 97 ? 43.487 25.890 125.894 1.00 30.00 124 VAL 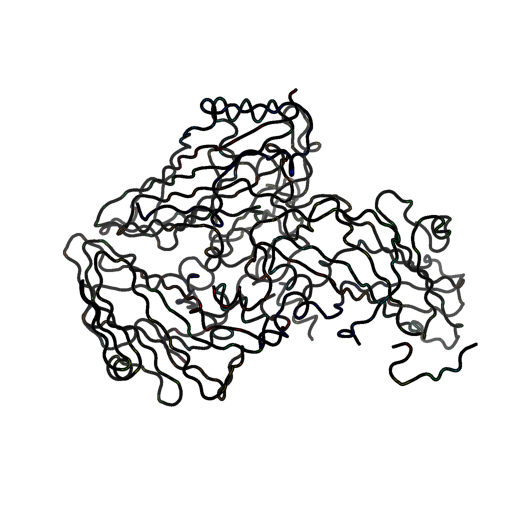2 CA 1
ATOM 330 C CA . PHE B 2 98 ? 41.797 29.011 124.558 1.00 30.00 125 PHE 2 CA 1
ATOM 331 C CA . ALA B 2 99 ? 42.339 31.438 121.686 1.00 30.00 126 ALA 2 CA 1
ATOM 332 C CA . VAL B 2 100 ? 40.721 34.797 122.411 1.00 30.00 127 VAL 2 CA 1
ATOM 333 C CA . PRO B 2 101 ? 40.516 37.705 119.902 1.00 30.00 128 PRO 2 CA 1
ATOM 334 C CA . GLU B 2 102 ? 41.249 41.102 121.496 1.00 30.00 129 GLU 2 CA 1
ATOM 335 C CA . MET B 2 103 ? 41.934 39.490 124.894 1.00 30.00 130 MET 2 CA 1
ATOM 336 C CA . CYS B 2 104 ? 41.719 42.618 127.012 1.00 30.00 131 CYS 2 CA 1
ATOM 337 C CA . LEU B 2 105 ? 42.630 41.830 130.639 1.00 30.00 132 LEU 2 CA 1
ATOM 338 C CA . ALA B 2 106 ? 41.709 43.508 133.950 1.00 30.00 133 ALA 2 CA 1
ATOM 339 C CA . GLY B 2 107 ? 44.146 45.722 135.866 1.00 30.00 134 GLY 2 CA 1
ATOM 340 C CA . ASP B 2 108 ? 45.446 45.777 139.446 1.00 30.00 135 ASP 2 CA 1
ATOM 341 C CA . SER B 2 109 ? 43.913 49.090 140.570 1.00 30.00 136 SER 2 CA 1
ATOM 342 C CA . ASN B 2 110 ? 40.647 49.879 142.261 1.00 30.00 137 ASN 2 CA 1
ATOM 343 C CA . THR B 2 111 ? 41.316 53.644 142.309 1.00 30.00 138 THR 2 CA 1
ATOM 344 C CA . THR B 2 112 ? 42.247 54.222 138.639 1.00 30.00 139 THR 2 CA 1
ATOM 345 C CA . THR B 2 113 ? 41.238 52.311 135.458 1.00 30.00 140 THR 2 CA 1
ATOM 346 C CA . MET B 2 114 ? 42.811 51.050 132.182 1.00 30.00 141 MET 2 CA 1
ATOM 347 C CA . HIS B 2 115 ? 46.183 52.015 133.608 1.00 30.00 142 HIS 2 CA 1
ATOM 348 C CA . THR B 2 116 ? 48.219 48.901 132.993 1.00 30.00 143 THR 2 CA 1
ATOM 349 C CA . SER B 2 117 ? 51.603 49.946 131.552 1.00 30.00 144 SER 2 CA 1
ATOM 350 C CA . TYR B 2 118 ? 52.724 48.836 128.042 1.00 30.00 145 TYR 2 CA 1
ATOM 351 C CA . GLN B 2 119 ? 55.674 47.040 129.644 1.00 30.00 146 GLN 2 CA 1
ATOM 352 C CA . ASN B 2 120 ? 53.472 45.000 132.006 1.00 30.00 147 ASN 2 CA 1
ATOM 353 C CA . ALA B 2 121 ? 50.780 44.420 129.353 1.00 30.00 148 ALA 2 CA 1
ATOM 354 C CA . ASN B 2 122 ? 53.405 42.821 127.141 1.00 30.00 149 ASN 2 CA 1
ATOM 355 C CA . PRO B 2 123 ? 55.546 40.123 128.921 1.00 30.00 150 PRO 2 CA 1
ATOM 356 C CA . GLY B 2 124 ? 56.839 38.827 125.557 1.00 30.00 151 GLY 2 CA 1
ATOM 357 C CA . GLU B 2 125 ? 57.794 35.162 125.223 1.00 30.00 152 GLU 2 CA 1
ATOM 358 C CA . LYS B 2 126 ? 57.633 34.490 128.971 1.00 30.00 153 LYS 2 CA 1
ATOM 359 C CA . GLY B 2 127 ? 53.947 35.327 129.278 1.00 30.00 154 GLY 2 CA 1
ATOM 360 C CA . GLY B 2 128 ? 51.790 35.995 132.291 1.00 30.00 155 GLY 2 CA 1
ATOM 361 C CA . THR B 2 129 ? 49.825 34.034 134.882 1.00 30.00 156 THR 2 CA 1
ATOM 362 C CA . PHE B 2 130 ? 46.365 33.860 136.359 1.00 30.00 157 PHE 2 CA 1
ATOM 363 C CA . THR B 2 131 ? 45.478 34.339 140.016 1.00 30.00 158 THR 2 CA 1
ATOM 364 C CA . GLY B 2 132 ? 42.780 32.673 142.134 1.00 30.00 159 GLY 2 CA 1
ATOM 365 C CA . THR B 2 133 ? 42.245 35.980 143.952 1.00 30.00 160 THR 2 CA 1
ATOM 366 C CA . PHE B 2 134 ? 41.860 39.666 143.169 1.00 30.00 161 PHE 2 CA 1
ATOM 367 C CA . THR B 2 135 ? 44.268 41.678 145.262 1.00 30.00 162 THR 2 CA 1
ATOM 368 C CA . PRO B 2 136 ? 44.461 45.430 144.537 1.00 30.00 163 PRO 2 CA 1
ATOM 369 C CA . ASP B 2 137 ? 47.521 47.577 144.060 1.00 30.00 164 ASP 2 CA 1
ATOM 370 C CA . ASN B 2 138 ? 47.327 49.768 147.195 1.00 30.00 165 ASN 2 CA 1
ATOM 371 C CA . ASN B 2 139 ? 50.535 51.803 146.645 1.00 30.00 166 ASN 2 CA 1
ATOM 372 C CA . GLN B 2 140 ? 48.999 54.999 145.199 1.00 30.00 167 GLN 2 CA 1
ATOM 373 C CA . THR B 2 141 ? 52.329 56.924 144.970 1.00 30.00 168 THR 2 CA 1
ATOM 374 C CA . SER B 2 142 ? 54.242 54.272 142.985 1.00 30.00 169 SER 2 CA 1
ATOM 375 C CA . PRO B 2 143 ? 51.652 52.109 141.185 1.00 30.00 170 PRO 2 CA 1
ATOM 376 C CA . ALA B 2 144 ? 52.503 48.559 140.100 1.00 30.00 171 ALA 2 CA 1
ATOM 377 C CA . ARG B 2 145 ? 50.508 49.408 136.911 1.00 30.00 172 ARG 2 CA 1
ATOM 378 C CA . ARG B 2 146 ? 49.863 45.828 136.010 1.00 30.00 173 ARG 2 CA 1
ATOM 379 C CA . PHE B 2 147 ? 47.192 43.199 135.466 1.00 30.00 174 PHE 2 CA 1
ATOM 380 C CA . CYS B 2 148 ? 45.321 41.138 138.057 1.00 30.00 175 CYS 2 CA 1
ATOM 381 C CA . PRO B 2 149 ? 43.766 38.355 135.959 1.00 30.00 176 PRO 2 CA 1
ATOM 382 C CA . VAL B 2 150 ? 41.469 36.271 138.139 1.00 30.00 177 VAL 2 CA 1
ATOM 383 C CA . ASP B 2 151 ? 41.165 32.688 136.823 1.00 30.00 178 ASP 2 CA 1
ATOM 384 C CA . TYR B 2 152 ? 37.391 31.980 137.230 1.00 30.00 179 TYR 2 CA 1
ATOM 385 C CA . LEU B 2 153 ? 36.654 35.354 135.601 1.00 30.00 180 LEU 2 CA 1
ATOM 386 C CA . LEU B 2 154 ? 38.970 34.663 132.609 1.00 30.00 181 LEU 2 CA 1
ATOM 387 C CA . GLY B 2 155 ? 41.008 37.631 133.832 1.00 30.00 182 GLY 2 CA 1
ATOM 388 C CA . ASN B 2 156 ? 38.353 39.934 132.234 1.00 30.00 183 ASN 2 CA 1
ATOM 389 C CA . GLY B 2 157 ? 35.034 39.994 134.175 1.00 30.00 184 GLY 2 CA 1
ATOM 390 C CA . THR B 2 158 ? 33.271 37.134 132.364 1.00 30.00 185 THR 2 CA 1
ATOM 391 C CA . LEU B 2 159 ? 32.803 33.569 133.680 1.00 30.00 186 LEU 2 CA 1
ATOM 392 C CA . LEU B 2 160 ? 35.482 31.017 132.740 1.00 30.00 187 LEU 2 CA 1
ATOM 393 C CA . GLY B 2 161 ? 32.910 28.234 132.085 1.00 30.00 188 GLY 2 CA 1
ATOM 394 C CA . ASN B 2 162 ? 31.741 30.254 129.074 1.00 30.00 189 ASN 2 CA 1
ATOM 395 C CA . ALA B 2 163 ? 35.238 30.685 127.495 1.00 30.00 190 ALA 2 CA 1
ATOM 396 C CA . PHE B 2 164 ? 34.365 27.707 125.283 1.00 30.00 191 PHE 2 CA 1
ATOM 397 C CA . VAL B 2 165 ? 32.442 30.003 122.873 1.00 30.00 192 VAL 2 CA 1
ATOM 398 C CA . PHE B 2 166 ? 35.991 30.913 121.865 1.00 30.00 193 PHE 2 CA 1
ATOM 399 C CA . PRO B 2 167 ? 38.174 28.690 119.575 1.00 30.00 194 PRO 2 CA 1
ATOM 400 C CA . HIS B 2 168 ? 39.622 26.010 121.778 1.00 30.00 195 HIS 2 CA 1
ATOM 401 C CA . GLN B 2 169 ? 40.908 22.556 122.574 1.00 30.00 196 GLN 2 CA 1
ATOM 402 C CA . ILE B 2 170 ? 41.187 20.636 125.836 1.00 30.00 197 ILE 2 CA 1
ATOM 403 C CA . ILE B 2 171 ? 44.277 18.707 126.915 1.00 30.00 198 ILE 2 CA 1
ATOM 404 C CA . ASN B 2 172 ? 42.863 15.840 128.984 1.00 30.00 199 ASN 2 CA 1
ATOM 405 C CA . LEU B 2 173 ? 45.825 13.733 130.176 1.00 30.00 200 LEU 2 CA 1
ATOM 406 C CA . ARG B 2 174 ? 44.020 10.413 129.680 1.00 30.00 201 ARG 2 CA 1
ATOM 407 C CA . THR B 2 175 ? 43.111 11.250 126.052 1.00 30.00 202 THR 2 CA 1
ATOM 408 C CA . ASN B 2 176 ? 45.799 13.565 124.577 1.00 30.00 203 ASN 2 CA 1
ATOM 409 C CA . ASN B 2 177 ? 49.336 15.007 124.766 1.00 30.00 204 ASN 2 CA 1
ATOM 410 C CA . CYS B 2 178 ? 48.535 18.245 122.978 1.00 30.00 205 CYS 2 CA 1
ATOM 411 C CA . ALA B 2 179 ? 46.446 20.978 121.480 1.00 30.00 206 ALA 2 CA 1
ATOM 412 C CA . THR B 2 180 ? 46.560 22.388 117.945 1.00 30.00 207 THR 2 CA 1
ATOM 413 C CA . LEU B 2 181 ? 44.929 25.680 117.042 1.00 30.00 208 LEU 2 CA 1
ATOM 414 C CA . VAL B 2 182 ? 45.079 27.305 113.609 1.00 30.00 209 VAL 2 CA 1
ATOM 415 C CA . LEU B 2 183 ? 44.384 31.014 113.951 1.00 30.00 210 LEU 2 CA 1
ATOM 416 C CA . PRO B 2 184 ? 43.579 33.460 111.116 1.00 30.00 211 PRO 2 CA 1
ATOM 417 C CA . TYR B 2 185 ? 44.350 37.159 111.337 1.00 30.00 212 TYR 2 CA 1
ATOM 418 C CA . VAL B 2 186 ? 41.388 38.646 113.234 1.00 30.00 213 VAL 2 CA 1
ATOM 419 C CA . ASN B 2 187 ? 40.753 42.369 113.478 1.00 30.00 214 ASN 2 CA 1
ATOM 420 C CA . SER B 2 188 ? 38.458 45.363 112.760 1.00 30.00 215 SER 2 CA 1
ATOM 421 C CA . LEU B 2 189 ? 41.074 46.501 110.229 1.00 30.00 216 LEU 2 CA 1
ATOM 422 C CA . SER B 2 190 ? 42.717 44.806 107.192 1.00 30.00 217 SER 2 CA 1
ATOM 423 C CA . ILE B 2 191 ? 46.201 45.332 108.656 1.00 30.00 218 ILE 2 CA 1
ATOM 424 C CA . ASP B 2 192 ? 47.411 47.197 111.805 1.00 30.00 219 ASP 2 CA 1
ATOM 425 C CA . SER B 2 193 ? 50.273 48.099 114.173 1.00 30.00 220 SER 2 CA 1
ATOM 426 C CA . MET B 2 194 ? 51.681 44.826 115.505 1.00 30.00 221 MET 2 CA 1
ATOM 427 C CA . VAL B 2 195 ? 53.775 46.694 118.095 1.00 30.00 222 VAL 2 CA 1
ATOM 428 C CA . LYS B 2 196 ? 50.890 48.759 119.554 1.00 30.00 223 LYS 2 CA 1
ATOM 429 C CA . HIS B 2 197 ? 48.224 46.052 119.261 1.00 30.00 224 HIS 2 CA 1
ATOM 430 C CA . ASN B 2 198 ? 47.850 42.388 120.041 1.00 30.00 225 ASN 2 CA 1
ATOM 431 C CA . ASN B 2 199 ? 45.281 40.477 117.972 1.00 30.00 226 ASN 2 CA 1
ATOM 432 C CA . TRP B 2 200 ? 45.028 37.246 119.889 1.00 30.00 227 TRP 2 CA 1
ATOM 433 C CA . GLY B 2 201 ? 45.413 36.078 123.464 1.00 30.00 228 GLY 2 CA 1
ATOM 434 C CA . ILE B 2 202 ? 46.331 32.495 124.339 1.00 30.00 229 ILE 2 CA 1
ATOM 435 C CA . ALA B 2 203 ? 44.888 31.416 127.688 1.00 30.00 230 ALA 2 CA 1
ATOM 436 C CA . ILE B 2 204 ? 45.755 28.109 129.389 1.00 30.00 231 ILE 2 CA 1
ATOM 437 C CA . LEU B 2 205 ? 43.862 27.143 132.528 1.00 30.00 232 LEU 2 CA 1
ATOM 438 C CA . PRO B 2 206 ? 43.630 23.889 134.524 1.00 30.00 233 PRO 2 CA 1
ATOM 439 C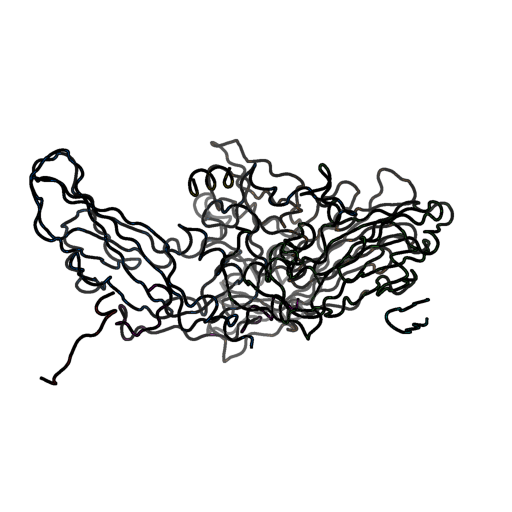 CA . LEU B 2 207 ? 39.967 22.896 134.167 1.00 30.00 234 LEU 2 CA 1
ATOM 440 C CA . ALA B 2 208 ? 40.805 19.860 136.265 1.00 30.00 235 ALA 2 CA 1
ATOM 441 C CA . PRO B 2 209 ? 43.894 19.975 138.557 1.00 30.00 236 PRO 2 CA 1
ATOM 442 C CA . LEU B 2 210 ? 47.039 17.959 137.986 1.00 30.00 237 LEU 2 CA 1
ATOM 443 C CA . ASN B 2 211 ? 47.186 14.713 139.902 1.00 30.00 238 ASN 2 CA 1
ATOM 444 C CA . PHE B 2 212 ? 49.456 11.659 140.106 1.00 30.00 239 PHE 2 CA 1
ATOM 445 C CA . ALA B 2 213 ? 49.559 8.263 141.847 1.00 30.00 240 ALA 2 CA 1
ATOM 446 C CA . SER B 2 214 ? 49.770 9.645 145.416 1.00 30.00 241 SER 2 CA 1
ATOM 447 C CA . GLU B 2 215 ? 52.655 12.146 145.258 1.00 30.00 242 GLU 2 CA 1
ATOM 448 C CA . SER B 2 216 ? 51.469 15.361 147.041 1.00 30.00 243 SER 2 CA 1
ATOM 449 C CA . SER B 2 217 ? 53.641 17.578 144.826 1.00 30.00 244 SER 2 CA 1
ATOM 450 C CA . PRO B 2 218 ? 53.734 16.215 141.232 1.00 30.00 245 PRO 2 CA 1
ATOM 451 C CA . GLU B 2 219 ? 54.819 18.313 138.291 1.00 30.00 246 GLU 2 CA 1
ATOM 452 C CA . ILE B 2 220 ? 54.729 18.217 134.475 1.00 30.00 247 ILE 2 CA 1
ATOM 453 C CA . PRO B 2 221 ? 56.013 20.573 131.759 1.00 30.00 248 PRO 2 CA 1
ATOM 454 C CA . ILE B 2 222 ? 53.926 22.513 129.288 1.00 30.00 249 ILE 2 CA 1
ATOM 455 C CA . THR B 2 223 ? 55.850 23.445 126.147 1.00 30.00 250 THR 2 CA 1
ATOM 456 C CA . LEU B 2 224 ? 54.309 26.034 123.810 1.00 30.00 251 LEU 2 CA 1
ATOM 457 C CA . THR B 2 225 ? 55.429 26.127 120.133 1.00 30.00 252 THR 2 CA 1
ATOM 458 C CA . ILE B 2 226 ? 54.011 28.700 117.679 1.00 30.00 253 ILE 2 CA 1
ATOM 459 C CA . ALA B 2 227 ? 54.322 29.456 113.971 1.00 30.00 254 ALA 2 CA 1
ATOM 460 C CA . PRO B 2 228 ? 53.423 32.675 112.113 1.00 30.00 255 PRO 2 CA 1
ATOM 461 C CA . MET B 2 229 ? 51.372 32.123 108.925 1.00 30.00 256 MET 2 CA 1
ATOM 462 C CA . CYS B 2 230 ? 50.712 33.937 105.615 1.00 30.00 257 CYS 2 CA 1
ATOM 463 C CA . CYS B 2 231 ? 52.314 36.971 107.203 1.00 30.00 258 CYS 2 CA 1
ATOM 464 C CA . GLU B 2 232 ? 52.877 40.338 105.620 1.00 30.00 259 GLU 2 CA 1
ATOM 465 C CA . PHE B 2 233 ? 54.308 43.724 106.411 1.00 30.00 260 PHE 2 CA 1
ATOM 466 C CA . ASN B 2 234 ? 53.923 47.330 105.278 1.00 30.00 261 ASN 2 CA 1
ATOM 467 C CA . GLY B 2 235 ? 55.461 50.783 105.830 1.00 30.00 262 GLY 2 CA 1
ATOM 468 C CA . LEU B 2 236 ? 59.195 50.037 105.990 1.00 30.00 263 LEU 2 CA 1
ATOM 469 C CA . ARG B 2 237 ? 61.558 52.348 107.848 1.00 30.00 264 ARG 2 CA 1
ATOM 470 C CA . ASP C 3 1 ? 29.254 23.085 124.441 1.00 30.00 50 ASP 3 CA 1
ATOM 471 C CA . THR C 3 2 ? 29.965 25.159 127.533 1.00 30.00 51 THR 3 CA 1
ATOM 472 C CA . MET C 3 3 ? 31.262 23.786 130.867 1.00 30.00 52 MET 3 CA 1
ATOM 473 C CA . ILE C 3 4 ? 28.820 23.517 133.783 1.00 30.00 53 ILE 3 CA 1
ATOM 474 C CA . PRO C 3 5 ? 29.697 24.843 137.282 1.00 30.00 54 PRO 3 CA 1
ATOM 475 C CA . PHE C 3 6 ? 28.000 21.885 139.029 1.00 30.00 55 PHE 3 CA 1
ATOM 476 C CA . ASP C 3 7 ? 29.543 22.162 142.491 1.00 30.00 56 ASP 3 CA 1
ATOM 477 C CA . LEU C 3 8 ? 28.328 25.559 143.744 1.00 30.00 57 LEU 3 CA 1
ATOM 478 C CA . SER C 3 9 ? 28.905 24.557 147.378 1.00 30.00 58 SER 3 CA 1
ATOM 479 C CA . ALA C 3 10 ? 29.738 27.371 149.867 1.00 30.00 59 ALA 3 CA 1
ATOM 480 C CA . THR C 3 11 ? 33.507 26.775 149.562 1.00 30.00 60 THR 3 CA 1
ATOM 481 C CA . LYS C 3 12 ? 33.874 25.665 145.914 1.00 30.00 61 LYS 3 CA 1
ATOM 482 C CA . LYS C 3 13 ? 31.673 28.294 144.301 1.00 30.00 62 LYS 3 CA 1
ATOM 483 C CA . ASN C 3 14 ? 33.326 31.186 142.435 1.00 30.00 63 ASN 3 CA 1
ATOM 484 C CA . THR C 3 15 ? 36.566 29.178 142.139 1.00 30.00 64 THR 3 CA 1
ATOM 485 C CA . MET C 3 16 ? 38.061 26.768 139.532 1.00 30.00 65 MET 3 CA 1
ATOM 486 C CA . GLU C 3 17 ? 36.719 23.906 141.659 1.00 30.00 66 GLU 3 CA 1
ATOM 487 C CA . MET C 3 18 ? 32.986 24.518 141.030 1.00 30.00 67 MET 3 CA 1
ATOM 488 C CA . TYR C 3 19 ? 33.464 22.888 137.595 1.00 30.00 68 TYR 3 CA 1
ATOM 489 C CA . ARG C 3 20 ? 34.832 19.603 138.959 1.00 30.00 69 ARG 3 CA 1
ATOM 490 C CA . VAL C 3 21 ? 32.480 16.753 139.874 1.00 30.00 70 VAL 3 CA 1
ATOM 491 C CA . ARG C 3 22 ? 34.570 14.432 142.030 1.00 30.00 71 ARG 3 CA 1
ATOM 492 C CA . LEU C 3 23 ? 34.186 10.634 141.861 1.00 30.00 72 LEU 3 CA 1
ATOM 493 C CA . SER C 3 24 ? 35.838 7.614 143.533 1.00 30.00 73 SER 3 CA 1
ATOM 494 C CA . ASP C 3 25 ? 36.774 3.894 143.554 1.00 30.00 74 ASP 3 CA 1
ATOM 495 C CA . LYS C 3 26 ? 34.282 3.310 146.345 1.00 30.00 75 LYS 3 CA 1
ATOM 496 C CA . PRO C 3 27 ? 31.484 0.721 146.620 1.00 30.00 76 PRO 3 CA 1
ATOM 497 C CA . HIS C 3 28 ? 28.344 0.573 144.606 1.00 30.00 77 HIS 3 CA 1
ATOM 498 C CA . THR C 3 29 ? 25.768 2.898 146.048 1.00 30.00 78 THR 3 CA 1
ATOM 499 C CA . ASP C 3 30 ? 22.374 3.766 144.568 1.00 30.00 79 ASP 3 CA 1
ATOM 500 C CA . ASP C 3 31 ? 22.695 7.372 145.730 1.00 30.00 80 ASP 3 CA 1
ATOM 501 C CA . PRO C 3 32 ? 23.084 10.371 143.367 1.00 30.00 81 PRO 3 CA 1
ATOM 502 C CA . ILE C 3 33 ? 26.457 11.770 142.332 1.00 30.00 82 ILE 3 CA 1
ATOM 503 C CA . LEU C 3 34 ? 24.706 14.978 141.294 1.00 30.00 83 LEU 3 CA 1
ATOM 504 C CA . CYS C 3 35 ? 21.140 16.303 141.140 1.00 30.00 84 CYS 3 CA 1
ATOM 505 C CA . LEU C 3 36 ? 20.087 19.245 138.907 1.00 30.00 85 LEU 3 CA 1
ATOM 506 C CA . SER C 3 37 ? 16.827 20.895 137.766 1.00 30.00 86 SER 3 CA 1
ATOM 507 C CA . LEU C 3 38 ? 15.994 21.495 134.094 1.00 30.00 87 LEU 3 CA 1
ATOM 508 C CA . SER C 3 39 ? 15.583 25.241 134.408 1.00 30.00 88 SER 3 CA 1
ATOM 509 C CA . PRO C 3 40 ? 18.341 26.360 132.007 1.00 30.00 89 PRO 3 CA 1
ATOM 510 C CA . ALA C 3 41 ? 17.939 30.108 132.494 1.00 30.00 90 ALA 3 CA 1
ATOM 511 C CA . SER C 3 42 ? 17.136 30.129 136.246 1.00 30.00 91 SER 3 CA 1
ATOM 512 C CA . ASP C 3 43 ? 18.927 27.173 137.932 1.00 30.00 92 ASP 3 CA 1
ATOM 513 C CA . PRO C 3 44 ? 22.297 28.624 139.194 1.00 30.00 93 PRO 3 CA 1
ATOM 514 C CA . ARG C 3 45 ? 24.406 25.806 137.722 1.00 30.00 94 ARG 3 CA 1
ATOM 515 C CA . LEU C 3 46 ? 23.004 26.434 134.225 1.00 30.00 95 LEU 3 CA 1
ATOM 516 C CA . SER C 3 47 ? 22.046 30.181 134.373 1.00 30.00 96 SER 3 CA 1
ATOM 517 C CA . HIS C 3 48 ? 25.666 31.301 133.858 1.00 30.00 97 HIS 3 CA 1
ATOM 518 C CA . THR C 3 49 ? 26.706 28.949 131.027 1.00 30.00 98 THR 3 CA 1
ATOM 519 C CA . MET C 3 50 ? 26.790 30.422 127.444 1.00 30.00 99 MET 3 CA 1
ATOM 520 C CA . LEU C 3 51 ? 23.368 28.812 126.853 1.00 30.00 100 LEU 3 CA 1
ATOM 521 C CA . GLY C 3 52 ? 21.901 30.091 130.165 1.00 30.00 101 GLY 3 CA 1
ATOM 522 C CA . GLU C 3 53 ? 23.311 33.573 129.500 1.00 30.00 102 GLU 3 CA 1
ATOM 523 C CA . ILE C 3 54 ? 21.730 33.910 126.021 1.00 30.00 103 ILE 3 CA 1
ATOM 524 C CA . LEU C 3 55 ? 18.449 32.573 127.467 1.00 30.00 104 LEU 3 CA 1
ATOM 525 C CA . ASN C 3 56 ? 18.432 35.4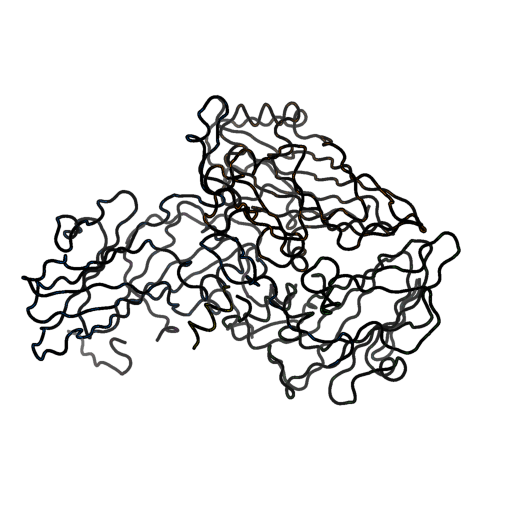26 130.022 1.00 30.00 105 ASN 3 CA 1
ATOM 526 C CA . TYR C 3 57 ? 18.023 37.950 127.178 1.00 30.00 106 TYR 3 CA 1
ATOM 527 C CA . TYR C 3 58 ? 14.774 36.171 126.230 1.00 30.00 107 TYR 3 CA 1
ATOM 528 C CA . THR C 3 59 ? 11.483 35.366 128.012 1.00 30.00 108 THR 3 CA 1
ATOM 529 C CA . HIS C 3 60 ? 10.722 32.028 126.341 1.00 30.00 109 HIS 3 CA 1
ATOM 530 C CA . TRP C 3 61 ? 12.673 28.892 125.452 1.00 30.00 110 TRP 3 CA 1
ATOM 531 C CA . ALA C 3 62 ? 11.937 25.709 123.511 1.00 30.00 111 ALA 3 CA 1
ATOM 532 C CA . GLY C 3 63 ? 13.695 22.600 122.275 1.00 30.00 112 GLY 3 CA 1
ATOM 533 C CA . SER C 3 64 ? 16.014 19.749 123.049 1.00 30.00 113 SER 3 CA 1
ATOM 534 C CA . LEU C 3 65 ? 19.201 20.101 125.068 1.00 30.00 114 LEU 3 CA 1
ATOM 535 C CA . LYS C 3 66 ? 22.251 17.862 125.269 1.00 30.00 115 LYS 3 CA 1
ATOM 536 C CA . PHE C 3 67 ? 24.487 17.124 128.198 1.00 30.00 116 PHE 3 CA 1
ATOM 537 C CA . THR C 3 68 ? 28.010 15.863 127.585 1.00 30.00 117 THR 3 CA 1
ATOM 538 C CA . PHE C 3 69 ? 30.184 14.338 130.315 1.00 30.00 118 PHE 3 CA 1
ATOM 539 C CA . LEU C 3 70 ? 33.975 14.085 130.200 1.00 30.00 119 LEU 3 CA 1
ATOM 540 C CA . PHE C 3 71 ? 35.936 11.552 132.275 1.00 30.00 120 PHE 3 CA 1
ATOM 541 C CA . CYS C 3 72 ? 39.170 13.140 133.545 1.00 30.00 121 CYS 3 CA 1
ATOM 542 C CA . GLY C 3 73 ? 40.432 10.116 135.435 1.00 30.00 122 GLY 3 CA 1
ATOM 543 C CA . SER C 3 74 ? 43.440 7.897 134.600 1.00 30.00 123 SER 3 CA 1
ATOM 544 C CA . MET C 3 75 ? 43.507 5.543 131.556 1.00 30.00 124 MET 3 CA 1
ATOM 545 C CA . MET C 3 76 ? 43.683 2.608 133.997 1.00 30.00 125 MET 3 CA 1
ATOM 546 C CA . ALA C 3 77 ? 40.395 3.616 135.663 1.00 30.00 126 ALA 3 CA 1
ATOM 547 C CA . THR C 3 78 ? 37.220 1.864 134.555 1.00 30.00 127 THR 3 CA 1
ATOM 548 C CA . GLY C 3 79 ? 33.534 2.337 135.342 1.00 30.00 128 GLY 3 CA 1
ATOM 549 C CA . LYS C 3 80 ? 29.880 2.470 134.403 1.00 30.00 129 LYS 3 CA 1
ATOM 550 C CA . LEU C 3 81 ? 27.654 5.456 135.143 1.00 30.00 130 LEU 3 CA 1
ATOM 551 C CA . LEU C 3 82 ? 23.930 6.132 134.741 1.00 30.00 131 LEU 3 CA 1
ATOM 552 C CA . VAL C 3 83 ? 22.813 9.511 133.397 1.00 30.00 132 VAL 3 CA 1
ATOM 553 C CA . SER C 3 84 ? 19.120 10.329 133.877 1.00 30.00 133 SER 3 CA 1
ATOM 554 C CA . TYR C 3 85 ? 16.383 12.693 132.839 1.00 30.00 134 TYR 3 CA 1
ATOM 555 C CA . ALA C 3 86 ? 13.025 12.631 134.545 1.00 30.00 135 ALA 3 CA 1
ATOM 556 C CA . PRO C 3 87 ? 10.146 14.719 133.134 1.00 30.00 136 PRO 3 CA 1
ATOM 557 C CA . PRO C 3 88 ? 8.330 16.827 135.763 1.00 30.00 137 PRO 3 CA 1
ATOM 558 C CA . GLY C 3 89 ? 5.322 15.805 137.866 1.00 30.00 138 GLY 3 CA 1
ATOM 559 C CA . ALA C 3 90 ? 6.510 13.051 140.159 1.00 30.00 139 ALA 3 CA 1
ATOM 560 C CA . ASP C 3 91 ? 8.961 12.848 143.068 1.00 30.00 140 ASP 3 CA 1
ATOM 561 C CA . PRO C 3 92 ? 12.482 13.951 141.957 1.00 30.00 141 PRO 3 CA 1
ATOM 562 C CA . PRO C 3 93 ? 14.768 10.913 141.812 1.00 30.00 142 PRO 3 CA 1
ATOM 563 C CA . LYS C 3 94 ? 16.943 10.358 144.908 1.00 30.00 143 LYS 3 CA 1
ATOM 564 C CA . LYS C 3 95 ? 17.801 6.766 143.943 1.00 30.00 144 LYS 3 CA 1
ATOM 565 C CA . ARG C 3 96 ? 19.110 4.915 140.895 1.00 30.00 145 ARG 3 CA 1
ATOM 566 C CA . LYS C 3 97 ? 15.948 2.779 141.007 1.00 30.00 146 LYS 3 CA 1
ATOM 567 C CA . GLU C 3 98 ? 13.657 5.780 140.383 1.00 30.00 147 GLU 3 CA 1
ATOM 568 C CA . ALA C 3 99 ? 16.071 7.488 137.978 1.00 30.00 148 ALA 3 CA 1
ATOM 569 C CA . MET C 3 100 ? 16.417 4.280 135.921 1.00 30.00 149 MET 3 CA 1
ATOM 570 C CA . LEU C 3 101 ? 12.657 4.470 135.167 1.00 30.00 150 LEU 3 CA 1
ATOM 571 C CA . GLY C 3 102 ? 12.876 7.673 133.078 1.00 30.00 151 GLY 3 CA 1
ATOM 572 C CA . THR C 3 103 ? 14.890 8.868 130.058 1.00 30.00 152 THR 3 CA 1
ATOM 573 C CA . HIS C 3 104 ? 18.449 7.645 130.559 1.00 30.00 153 HIS 3 CA 1
ATOM 574 C CA . VAL C 3 105 ? 21.855 6.644 129.219 1.00 30.00 154 VAL 3 CA 1
ATOM 575 C CA . ILE C 3 106 ? 24.200 3.991 130.616 1.00 30.00 155 ILE 3 CA 1
ATOM 576 C CA . TRP C 3 107 ? 27.690 5.407 130.089 1.00 30.00 156 TRP 3 CA 1
ATOM 577 C CA . ASP C 3 108 ? 30.579 2.973 129.880 1.00 30.00 157 ASP 3 CA 1
ATOM 578 C CA . ILE C 3 109 ? 34.025 4.482 130.457 1.00 30.00 158 ILE 3 CA 1
ATOM 579 C CA . GLY C 3 110 ? 36.709 3.666 127.866 1.00 30.00 159 GLY 3 CA 1
ATOM 580 C CA . LEU C 3 111 ? 38.703 5.086 124.875 1.00 30.00 160 LEU 3 CA 1
ATOM 581 C CA . GLN C 3 112 ? 35.858 7.399 123.899 1.00 30.00 161 GLN 3 CA 1
ATOM 582 C CA . SER C 3 113 ? 36.482 9.819 126.787 1.00 30.00 162 SER 3 CA 1
ATOM 583 C CA . SER C 3 114 ? 33.046 11.414 126.835 1.00 30.00 163 SER 3 CA 1
ATOM 584 C CA . CYS C 3 115 ? 29.365 10.504 126.764 1.00 30.00 164 CYS 3 CA 1
ATOM 585 C CA . THR C 3 116 ? 26.420 12.583 125.525 1.00 30.00 165 THR 3 CA 1
ATOM 586 C CA . MET C 3 117 ? 22.934 12.350 126.959 1.00 30.00 166 MET 3 CA 1
ATOM 587 C CA . VAL C 3 118 ? 20.188 14.083 125.018 1.00 30.00 167 VAL 3 CA 1
ATOM 588 C CA . VAL C 3 119 ? 17.376 15.701 126.987 1.00 30.00 168 VAL 3 CA 1
ATOM 589 C CA . PRO C 3 120 ? 14.406 15.651 124.568 1.00 30.00 169 PRO 3 CA 1
ATOM 590 C CA . TRP C 3 121 ? 11.851 18.423 124.237 1.00 30.00 170 TRP 3 CA 1
ATOM 591 C CA . ILE C 3 122 ? 9.110 17.137 126.488 1.00 30.00 171 ILE 3 CA 1
ATOM 592 C CA . SER C 3 123 ? 6.646 19.852 127.455 1.00 30.00 172 SER 3 CA 1
ATOM 593 C CA . ASN C 3 124 ? 2.978 20.652 127.852 1.00 30.00 173 ASN 3 CA 1
ATOM 594 C CA . THR C 3 125 ? 3.463 24.263 126.728 1.00 30.00 174 THR 3 CA 1
ATOM 595 C CA . THR C 3 126 ? 4.938 25.164 123.286 1.00 30.00 175 THR 3 CA 1
ATOM 596 C CA . TYR C 3 127 ? 7.486 27.336 125.034 1.00 30.00 176 TYR 3 CA 1
ATOM 597 C CA . ARG C 3 128 ? 8.763 27.416 128.627 1.00 30.00 177 ARG 3 CA 1
ATOM 598 C CA . GLN C 3 129 ? 9.573 30.511 130.715 1.00 30.00 178 GLN 3 CA 1
ATOM 599 C CA . THR C 3 130 ? 13.181 31.571 131.326 1.00 30.00 179 THR 3 CA 1
ATOM 600 C CA . ILE C 3 131 ? 12.424 31.887 135.051 1.00 30.00 180 ILE 3 CA 1
ATOM 601 C CA . ASP C 3 132 ? 11.511 29.393 137.810 1.00 30.00 181 ASP 3 CA 1
ATOM 602 C CA . ASP C 3 133 ? 7.855 28.550 137.240 1.00 30.00 182 ASP 3 CA 1
ATOM 603 C CA . SER C 3 134 ? 5.873 25.453 138.270 1.00 30.00 183 SER 3 CA 1
ATOM 604 C CA . PHE C 3 135 ? 3.581 25.595 135.223 1.00 30.00 184 PHE 3 CA 1
ATOM 605 C CA . THR C 3 136 ? 6.525 25.533 132.803 1.00 30.00 185 THR 3 CA 1
ATOM 606 C CA . GLU C 3 137 ? 8.724 23.218 134.859 1.00 30.00 186 GLU 3 CA 1
ATOM 607 C CA . GLY C 3 138 ? 11.236 20.993 132.984 1.00 30.00 187 GLY 3 CA 1
ATOM 608 C CA . GLY C 3 139 ? 12.087 18.005 135.219 1.00 30.00 188 GLY 3 CA 1
ATOM 609 C CA . TYR C 3 140 ? 15.130 16.453 136.798 1.00 30.00 189 TYR 3 CA 1
ATOM 610 C CA . ILE C 3 141 ? 18.650 15.614 135.654 1.00 30.00 190 ILE 3 CA 1
ATOM 611 C CA . SER C 3 142 ? 20.507 13.151 137.879 1.00 30.00 191 SER 3 CA 1
ATOM 612 C CA . VAL C 3 143 ? 23.703 11.079 137.732 1.00 30.00 192 VAL 3 CA 1
ATOM 613 C CA . PHE C 3 144 ? 24.605 7.719 139.291 1.00 30.00 193 PHE 3 CA 1
ATOM 614 C CA . TYR C 3 145 ? 27.032 4.832 139.709 1.00 30.00 194 TYR 3 CA 1
ATOM 615 C CA . GLN C 3 146 ? 25.740 1.906 137.520 1.00 30.00 195 GLN 3 CA 1
ATOM 616 C CA . THR C 3 147 ? 28.451 -0.422 138.813 1.00 30.00 196 THR 3 CA 1
ATOM 617 C CA . ARG C 3 148 ? 31.403 1.460 140.413 1.00 30.00 197 ARG 3 CA 1
ATOM 618 C CA . ILE C 3 149 ? 34.644 3.235 139.496 1.00 30.00 198 ILE 3 CA 1
ATOM 619 C CA . VAL C 3 150 ? 37.381 0.597 139.512 1.00 30.00 199 VAL 3 CA 1
ATOM 620 C CA . VAL C 3 151 ? 41.121 1.150 139.686 1.00 30.00 200 VAL 3 CA 1
ATOM 621 C CA . PRO C 3 152 ? 44.160 -1.110 140.042 1.00 30.00 201 PRO 3 CA 1
ATOM 622 C CA . LEU C 3 153 ? 46.999 -0.340 142.457 1.00 30.00 202 LEU 3 CA 1
ATOM 623 C CA . SER C 3 154 ? 49.482 2.576 142.129 1.00 30.00 203 SER 3 CA 1
ATOM 624 C CA . THR C 3 155 ? 46.548 4.519 140.681 1.00 30.00 204 THR 3 CA 1
ATOM 625 C CA . PRO C 3 156 ? 44.479 7.483 141.997 1.00 30.00 205 PRO 3 CA 1
ATOM 626 C CA . ARG C 3 157 ? 41.302 6.381 143.756 1.00 30.00 206 ARG 3 CA 1
ATOM 627 C CA . GLU C 3 158 ? 39.703 9.725 143.034 1.00 30.00 207 GLU 3 CA 1
ATOM 628 C CA . MET C 3 159 ? 39.102 11.583 139.853 1.00 30.00 208 MET 3 CA 1
ATOM 629 C CA . ASP C 3 160 ? 37.078 14.399 138.395 1.00 30.00 209 ASP 3 CA 1
ATOM 630 C CA . ILE C 3 161 ? 34.443 14.451 135.706 1.00 30.00 210 ILE 3 CA 1
ATOM 631 C CA . LEU C 3 162 ? 33.517 17.578 133.794 1.00 30.00 211 LEU 3 CA 1
ATOM 632 C CA . GLY C 3 163 ? 30.104 18.380 132.338 1.00 30.00 212 GLY 3 CA 1
ATOM 633 C CA . PHE C 3 164 ? 28.980 20.373 129.323 1.00 30.00 213 PHE 3 CA 1
ATOM 634 C CA . VAL C 3 165 ? 25.660 21.671 128.018 1.00 30.00 214 VAL 3 CA 1
ATOM 635 C CA . SER C 3 166 ? 24.502 22.771 124.583 1.00 30.00 215 SER 3 CA 1
ATOM 636 C CA . ALA C 3 167 ? 21.399 23.136 122.402 1.00 30.00 216 ALA 3 CA 1
ATOM 637 C CA . CYS C 3 168 ? 20.168 20.429 119.979 1.00 30.00 217 CYS 3 CA 1
ATOM 638 C CA . ASN C 3 169 ? 19.246 22.172 116.599 1.00 30.00 218 ASN 3 CA 1
ATOM 639 C CA . ASP C 3 170 ? 15.438 22.082 117.236 1.00 30.00 219 ASP 3 CA 1
ATOM 640 C CA . PHE C 3 171 ? 16.025 24.779 119.824 1.00 30.00 220 PHE 3 CA 1
ATOM 641 C CA . SER C 3 172 ? 14.796 28.346 119.800 1.00 30.00 221 SER 3 CA 1
ATOM 642 C CA . VAL C 3 173 ? 14.148 31.366 121.954 1.00 30.00 222 VAL 3 CA 1
ATOM 643 C CA . ARG C 3 174 ? 11.751 34.297 121.854 1.00 30.00 223 ARG 3 CA 1
ATOM 644 C CA . LEU C 3 175 ? 10.467 37.584 123.305 1.00 30.00 224 LEU 3 CA 1
ATOM 645 C CA . LEU C 3 176 ? 13.614 39.665 123.693 1.00 30.00 225 LEU 3 CA 1
ATOM 646 C CA . ARG C 3 177 ? 14.261 41.139 127.141 1.00 30.00 226 ARG 3 CA 1
ATOM 647 C CA . ASP C 3 178 ? 16.720 42.840 129.476 1.00 30.00 227 ASP 3 CA 1
ATOM 648 C CA . THR C 3 179 ? 18.776 40.474 131.603 1.00 30.00 228 THR 3 CA 1
ATOM 649 C CA . THR C 3 180 ? 19.286 40.425 135.365 1.00 30.00 229 THR 3 CA 1
ATOM 650 C CA . HIS C 3 181 ? 22.847 39.067 134.963 1.00 30.00 230 HIS 3 CA 1
ATOM 651 C CA . ILE C 3 182 ? 24.494 42.501 134.808 1.00 30.00 231 ILE 3 CA 1
ATOM 652 C CA . GLY D 4 1 ? -2.782 73.564 102.287 1.00 30.00 1 GLY 5 CA 1
ATOM 653 C CA . LEU D 4 2 ? -3.969 69.927 102.361 1.00 30.00 2 LEU 5 CA 1
ATOM 654 C CA . PRO D 4 3 ? -6.657 69.313 104.946 1.00 30.00 3 PRO 5 CA 1
ATOM 655 C CA . VAL D 4 4 ? -5.433 67.294 107.834 1.00 30.00 4 VAL 5 CA 1
ATOM 656 C CA . MET D 4 5 ? -6.608 66.164 111.218 1.00 30.00 5 MET 5 CA 1
ATOM 657 C CA . ASN D 4 6 ? -4.429 65.231 114.137 1.00 30.00 6 ASN 5 CA 1
ATOM 658 C CA . THR D 4 7 ? -4.946 61.920 115.917 1.00 30.00 7 THR 5 CA 1
ATOM 659 C CA . PRO D 4 8 ? -4.033 60.587 119.344 1.00 30.00 8 PRO 5 CA 1
ATOM 660 C CA . GLY D 4 9 ? -0.301 59.926 119.850 1.00 30.00 9 GLY 5 CA 1
ATOM 661 C CA . SER D 4 10 ? 0.404 63.236 118.137 1.00 30.00 10 SER 5 CA 1
ATOM 662 C CA . ASN D 4 11 ? 3.585 64.906 119.391 1.00 30.00 11 ASN 5 CA 1
ATOM 663 C CA . GLN D 4 12 ? 4.339 62.137 121.805 1.00 30.00 12 GLN 5 CA 1
ATOM 664 C CA . LEU E 5 1 ? 6.617 55.406 122.990 1.00 30.00 14 LEU 6 CA 1
ATOM 665 C CA . THR E 5 2 ? 10.105 53.946 123.414 1.00 30.00 15 THR 6 CA 1
ATOM 666 C CA . ALA E 5 3 ? 9.178 50.981 121.248 1.00 30.00 16 ALA 6 CA 1
ATOM 667 C CA . ASP E 5 4 ? 7.933 53.138 118.356 1.00 30.00 17 ASP 6 CA 1
ATOM 668 C CA . ASN E 5 5 ? 9.339 52.906 114.845 1.00 30.00 18 ASN 6 CA 1
ATOM 669 C CA . PHE E 5 6 ? 9.145 56.197 112.992 1.00 30.00 19 PHE 6 CA 1
ATOM 670 C CA . GLN E 5 7 ? 11.240 58.245 110.666 1.00 30.00 20 GLN 6 CA 1
ATOM 671 C CA . SER E 5 8 ? 13.145 61.264 111.990 1.00 30.00 21 SER 6 CA 1
ATOM 672 C CA . PRO E 5 9 ? 15.392 63.995 110.428 1.00 30.00 22 PRO 6 CA 1
ATOM 673 C CA . CYS E 5 10 ? 19.115 63.266 110.094 1.00 30.00 23 CYS 6 CA 1
ATOM 674 C CA . ALA E 5 11 ? 21.523 65.524 112.082 1.00 30.00 24 ALA 6 CA 1
ATOM 675 C CA . LEU E 5 12 ? 24.402 64.712 109.689 1.00 30.00 25 LEU 6 CA 1
ATOM 676 C CA . PRO E 5 13 ? 22.979 64.862 106.121 1.00 30.00 26 PRO 6 CA 1
ATOM 677 C CA . GLU E 5 14 ? 25.140 63.511 103.288 1.00 30.00 27 GLU 6 CA 1
ATOM 678 C CA . PHE E 5 15 ? 27.614 62.020 105.751 1.00 30.00 28 PHE 6 CA 1
ATOM 679 C CA . ASP E 5 16 ? 30.136 59.803 103.970 1.00 30.00 29 ASP 6 CA 1
ATOM 680 C CA . VAL E 5 17 ? 29.439 56.495 105.728 1.00 30.00 30 VAL 6 CA 1
ATOM 681 C CA . THR E 5 18 ? 32.210 53.921 106.007 1.00 30.00 31 THR 6 CA 1
ATOM 682 C CA . PRO E 5 19 ? 31.161 50.691 104.216 1.00 30.00 32 PRO 6 CA 1
ATOM 683 C CA . PRO E 5 20 ? 30.995 47.316 106.025 1.00 30.00 33 PRO 6 CA 1
ATOM 684 C CA . ILE E 5 21 ? 33.666 44.696 105.605 1.00 30.00 34 ILE 6 CA 1
ATOM 685 C CA . ASP E 5 22 ? 32.931 40.983 105.937 1.00 30.00 35 ASP 6 CA 1
ATOM 686 C CA . ILE E 5 23 ? 33.780 40.454 109.594 1.00 30.00 36 ILE 6 CA 1
ATOM 687 C CA . PRO E 5 24 ? 33.629 36.761 110.604 1.00 30.00 37 PRO 6 CA 1
ATOM 688 C CA . GLY E 5 25 ? 30.991 35.755 113.161 1.00 30.00 38 GLY 6 CA 1
ATOM 689 C CA . GLU E 5 26 ? 27.890 37.763 112.197 1.00 30.00 39 GLU 6 CA 1
ATOM 690 C CA . VAL E 5 27 ? 24.759 36.891 114.210 1.00 30.00 40 VAL 6 CA 1
ATOM 691 C CA . LYS E 5 28 ? 21.207 37.309 112.798 1.00 30.00 41 LYS 6 CA 1
ATOM 692 C CA . ASN E 5 29 ? 18.998 36.100 115.687 1.00 30.00 42 ASN 6 CA 1
ATOM 693 C CA . MET E 5 30 ? 19.530 35.757 119.476 1.00 30.00 43 MET 6 CA 1
ATOM 694 C CA . MET E 5 31 ? 18.280 32.163 119.321 1.00 30.00 44 MET 6 CA 1
ATOM 695 C CA . GLU E 5 32 ? 21.435 31.229 117.379 1.00 30.00 45 GLU 6 CA 1
ATOM 696 C CA . LEU E 5 33 ? 23.337 31.944 120.615 1.00 30.00 46 LEU 6 CA 1
ATOM 697 C CA . ALA E 5 34 ? 20.820 29.878 122.580 1.00 30.00 47 ALA 6 CA 1
ATOM 698 C CA . GLU E 5 35 ? 21.587 26.870 120.354 1.00 30.00 48 GLU 6 CA 1
ATOM 699 C CA . ILE E 5 36 ? 25.258 26.851 121.475 1.00 30.00 49 ILE 6 CA 1
ATOM 700 C CA . VAL F 6 1 ? 31.758 -0.950 121.060 1.00 30.00 13 VAL 7 CA 1
ATOM 701 C CA . LEU F 6 2 ? 27.969 -1.011 120.996 1.00 30.00 14 LEU 7 CA 1
ATOM 702 C CA . GLN F 6 3 ? 24.980 1.180 121.619 1.00 30.00 15 GLN 7 CA 1
ATOM 703 C CA . LEU F 6 4 ? 21.522 -0.266 122.453 1.00 30.00 16 LEU 7 CA 1
ATOM 704 C CA . THR F 6 5 ? 18.462 1.981 122.480 1.00 30.00 17 THR 7 CA 1
ATOM 705 C CA . LEU F 6 6 ? 14.955 0.875 123.567 1.00 30.00 18 LEU 7 CA 1
ATOM 706 C CA . GLY F 6 7 ? 12.153 3.294 124.450 1.00 30.00 19 GLY 7 CA 1
ATOM 707 C CA . ASN F 6 8 ? 13.618 6.219 126.355 1.00 30.00 20 ASN 7 CA 1
ATOM 708 C CA . SER F 6 9 ? 16.737 4.261 127.321 1.00 30.00 21 SER 7 CA 1
ATOM 709 C CA . THR F 6 10 ? 20.193 3.756 125.900 1.00 30.00 22 THR 7 CA 1
ATOM 710 C CA . ILE F 6 11 ? 23.084 1.505 126.876 1.00 30.00 23 ILE 7 CA 1
ATOM 711 C CA . THR F 6 12 ? 26.631 2.011 125.690 1.00 30.00 24 THR 7 CA 1
ATOM 712 C CA . THR F 6 13 ? 29.570 -0.329 126.022 1.00 30.00 25 THR 7 CA 1
ATOM 713 C CA . GLN F 6 14 ? 33.172 -0.072 124.935 1.00 30.00 26 GLN 7 CA 1
ATOM 714 C CA . PRO G 7 1 ? 29.956 47.083 146.110 1.00 30.00 42 PRO 8 CA 1
ATOM 715 C CA . ALA G 7 2 ? 27.996 47.287 142.852 1.00 30.00 43 ALA 8 CA 1
ATOM 716 C CA . LEU G 7 3 ? 25.296 45.052 144.335 1.00 30.00 44 LEU 8 CA 1
ATOM 717 C CA . THR G 7 4 ? 25.051 47.562 147.187 1.00 30.00 45 THR 8 CA 1
ATOM 718 C CA . ALA G 7 5 ? 24.838 50.540 144.815 1.00 30.00 46 ALA 8 CA 1
ATOM 719 C CA . VAL G 7 6 ? 22.209 48.672 142.793 1.00 30.00 47 VAL 8 CA 1
ATOM 720 C CA . GLU G 7 7 ? 20.076 48.160 145.940 1.00 30.00 48 GLU 8 CA 1
ATOM 721 C CA . THR G 7 8 ? 20.308 51.872 146.681 1.00 30.00 49 THR 8 CA 1
ATOM 722 C CA . GLY G 7 9 ? 19.376 52.701 143.128 1.00 30.00 50 GLY 8 CA 1
ATOM 723 C CA . ALA G 7 10 ? 16.493 50.246 142.798 1.00 30.00 51 ALA 8 CA 1
ATOM 724 C CA . THR G 7 11 ? 15.142 51.153 146.241 1.00 30.00 52 THR 8 CA 1
#

Sequence (724 aa):
SRSESSIESFFARGACVTIMTVDNPASTTNKDKLFAVWKITYKDTVQLRRKLEFFTYSRFDMELTFVVTANFTETNNGHALNQVYQIMYVPPGAPVPEKWDDYTWQTSSNPSIFYTYGTAPARISVPYVGISNAYSHFYDGFSKVPLKDQSAALGDSLYGAASLNDFGILAVRVVNDHNPTKVTSKIRVYLKPKHIRVWCPRPPRAVAYYGPGVDYKDGTLTPLSTKDLTTYAANSVVAYGRWPEYLRDSEANPVDQPTEPDVAACRFYTLDTVSWTKESRGWWWKLPDALRDMGLFGQNMYYHYLGRSGYTVHVQCNASKFHQGALGVFAVPEMCLAGDSNTTTMHTSYQNANPGEKGGTFTGTFTPDNNQTSPARRFCPVDYLLGNGTLLGNAFVFPHQIINLRTNNCATLVLPYVNSLSIDSMVKHNNWGIAILPLAPLNFASESSPEIPITLTIAPMCCEFNGLRDTMIPFDLSATKKNTMEMYRVRLSDKPHTDDPILCLSLSPASDPRLSHTMLGEILNYYTHWAGSLKFTFLFCGSMMATGKLLVSYAPPGADPPKKRKEAMLGTHVIWDIGLQSSCTMVVPWISNTTYRQTIDDSFTEGGYISVFYQTRIVVPLSTPREMDILGFVSACNDFSVRLLRDTTHIGLPVMNTPGSNQLTADNFQSPCALPEFDVTPPIDIPGEVKNMMELAEIVLQLTLGNSTITTQPALTAVETGAT